Protein AF-A0A7K8TFA1-F1 (afdb_monomer_lite)

Structure (mmCIF, N/CA/C/O backbone):
data_AF-A0A7K8TFA1-F1
#
_entry.id   AF-A0A7K8TFA1-F1
#
loop_
_atom_site.group_PDB
_atom_site.id
_atom_site.type_symbol
_atom_site.label_atom_id
_atom_site.label_alt_id
_atom_site.label_comp_id
_atom_site.label_asym_id
_atom_site.label_entity_id
_atom_site.label_seq_id
_atom_site.pdbx_PDB_ins_code
_atom_site.Cartn_x
_atom_site.Cartn_y
_atom_site.Cartn_z
_atom_site.occupancy
_atom_site.B_iso_or_equiv
_atom_site.auth_seq_id
_atom_site.auth_comp_id
_atom_site.auth_asym_id
_atom_site.auth_atom_id
_atom_site.pdbx_PDB_model_num
ATOM 1 N N . GLN A 1 1 ? 31.031 -9.236 50.395 1.00 69.81 1 GLN A N 1
ATOM 2 C CA . GLN A 1 1 ? 31.658 -7.930 50.073 1.00 69.81 1 GLN A CA 1
ATOM 3 C C . GLN A 1 1 ? 32.669 -8.029 48.918 1.00 69.81 1 GLN A C 1
ATOM 5 O O . GLN A 1 1 ? 32.522 -7.286 47.957 1.00 69.81 1 GLN A O 1
ATOM 10 N N . TYR A 1 2 ? 33.606 -8.989 48.922 1.00 86.06 2 TYR A N 1
ATOM 11 C CA . TYR A 1 2 ? 34.606 -9.199 47.850 1.00 86.06 2 TYR A CA 1
ATOM 12 C C . TYR A 1 2 ? 34.039 -9.295 46.414 1.00 86.06 2 TYR A C 1
ATOM 14 O O . TYR A 1 2 ? 34.495 -8.585 45.521 1.00 86.06 2 TYR A O 1
ATOM 22 N N . LEU A 1 3 ? 32.995 -10.103 46.188 1.00 86.12 3 LEU A N 1
ATOM 23 C CA . LEU A 1 3 ? 32.369 -10.276 44.863 1.00 86.12 3 LEU A CA 1
ATOM 24 C C . LEU A 1 3 ? 31.782 -8.975 44.287 1.00 86.12 3 LEU A C 1
ATOM 26 O O . LEU A 1 3 ? 31.853 -8.743 43.082 1.00 86.12 3 LEU A O 1
ATOM 30 N N . VAL A 1 4 ? 31.235 -8.110 45.146 1.00 86.94 4 VAL A N 1
ATOM 31 C CA . VAL A 1 4 ? 30.688 -6.805 44.742 1.00 86.94 4 VAL A CA 1
ATOM 32 C C . VAL A 1 4 ? 31.819 -5.857 44.345 1.00 86.94 4 VAL A C 1
ATOM 34 O O . VAL A 1 4 ? 31.721 -5.194 43.316 1.00 86.94 4 VAL A O 1
ATOM 37 N N . CYS A 1 5 ? 32.919 -5.832 45.104 1.00 88.25 5 CYS A N 1
ATOM 38 C CA . CYS A 1 5 ? 34.106 -5.051 44.748 1.00 88.25 5 CYS A CA 1
ATOM 39 C C . CYS A 1 5 ? 34.755 -5.545 43.448 1.00 88.25 5 CYS A C 1
ATOM 41 O O . CYS A 1 5 ? 35.117 -4.721 42.614 1.00 88.25 5 CYS A O 1
ATOM 43 N N . LYS A 1 6 ? 34.831 -6.865 43.228 1.00 92.81 6 LYS A N 1
ATOM 44 C CA . LYS A 1 6 ? 35.345 -7.454 41.982 1.00 92.81 6 LYS A CA 1
ATOM 45 C C . LYS A 1 6 ? 34.509 -7.034 40.769 1.00 92.81 6 LYS A C 1
ATOM 47 O O . LYS A 1 6 ? 35.070 -6.555 39.794 1.00 92.81 6 LYS A O 1
ATOM 52 N N . ARG A 1 7 ? 33.175 -7.121 40.848 1.00 90.50 7 ARG A N 1
ATOM 53 C CA . ARG A 1 7 ? 32.280 -6.657 39.766 1.00 90.50 7 ARG A CA 1
ATOM 54 C C . ARG A 1 7 ? 32.397 -5.153 39.506 1.00 90.50 7 ARG A C 1
ATOM 56 O O . ARG A 1 7 ? 32.420 -4.742 38.355 1.00 90.50 7 ARG A O 1
ATOM 63 N N . LYS A 1 8 ? 32.512 -4.332 40.558 1.00 93.12 8 LYS A N 1
ATOM 64 C CA . LYS A 1 8 ? 32.735 -2.881 40.417 1.00 93.12 8 LYS A CA 1
ATOM 65 C C . LYS A 1 8 ? 34.080 -2.562 39.763 1.00 93.12 8 LYS A C 1
ATOM 67 O O . LYS A 1 8 ? 34.159 -1.615 38.991 1.00 93.12 8 LYS A O 1
ATOM 72 N N . LEU A 1 9 ? 35.127 -3.324 40.077 1.00 94.44 9 LEU A N 1
ATOM 73 C CA . LEU A 1 9 ? 36.439 -3.164 39.457 1.00 94.44 9 LEU A CA 1
ATOM 74 C C . LEU A 1 9 ? 36.398 -3.536 37.971 1.00 94.44 9 LEU A C 1
ATOM 76 O O . LEU A 1 9 ? 36.895 -2.764 37.160 1.00 94.44 9 LEU A O 1
ATOM 80 N N . GLU A 1 10 ? 35.777 -4.662 37.616 1.00 93.38 10 GLU A N 1
ATOM 81 C CA . GLU A 1 10 ? 35.622 -5.067 36.211 1.00 93.38 10 GLU A CA 1
ATOM 82 C C . GLU A 1 10 ? 34.780 -4.060 35.416 1.00 93.38 10 GLU A C 1
ATOM 84 O O . GLU A 1 10 ? 35.225 -3.590 34.378 1.00 93.38 10 GLU A O 1
ATOM 89 N N . SER A 1 11 ? 33.655 -3.587 35.962 1.00 93.94 11 SER A N 1
ATOM 90 C CA . SER A 1 11 ? 32.849 -2.535 35.321 1.00 93.94 11 SER A CA 1
ATOM 91 C C . SER A 1 11 ? 33.628 -1.225 35.118 1.00 93.94 11 SER A C 1
ATOM 93 O O . SER A 1 11 ? 33.471 -0.566 34.093 1.00 93.94 11 SER A O 1
ATOM 95 N N . LYS A 1 12 ? 34.514 -0.849 36.051 1.00 96.19 12 LYS A N 1
ATOM 96 C CA . LYS A 1 12 ? 35.397 0.318 35.881 1.00 96.19 12 LYS A CA 1
ATOM 97 C C . LYS A 1 12 ? 36.484 0.093 34.829 1.00 96.19 12 LYS A C 1
ATOM 99 O O . LYS A 1 12 ? 36.817 1.034 34.117 1.00 96.19 12 LYS A O 1
ATOM 104 N N . LYS A 1 13 ? 37.037 -1.120 34.724 1.00 96.00 13 LYS A N 1
ATOM 105 C CA . LYS A 1 13 ? 37.988 -1.476 33.659 1.00 96.00 13 LYS A CA 1
ATOM 106 C C . LYS A 1 13 ? 37.316 -1.430 32.289 1.00 96.00 13 LYS A C 1
ATOM 108 O O . LYS A 1 13 ? 37.886 -0.867 31.363 1.00 96.00 13 LYS A O 1
ATOM 113 N N . GLU A 1 14 ? 36.102 -1.963 32.177 1.00 95.06 14 GLU A N 1
ATOM 114 C CA . GLU A 1 14 ? 35.297 -1.895 30.953 1.00 95.06 14 GLU A CA 1
ATOM 115 C C . GLU A 1 14 ? 34.964 -0.446 30.585 1.00 95.06 14 GLU A C 1
ATOM 117 O O . GLU A 1 14 ? 35.169 -0.050 29.441 1.00 95.06 14 GLU A O 1
ATOM 122 N N . ALA A 1 15 ? 34.553 0.379 31.554 1.00 96.38 15 ALA A N 1
ATOM 123 C CA . ALA A 1 15 ? 34.304 1.803 31.330 1.00 96.38 15 ALA A CA 1
ATOM 124 C C . ALA A 1 15 ? 35.563 2.553 30.861 1.00 96.38 15 ALA A C 1
ATOM 126 O O . ALA A 1 15 ? 35.487 3.358 29.937 1.00 96.38 15 ALA A O 1
ATOM 127 N N . LEU A 1 16 ? 36.733 2.263 31.444 1.00 96.19 16 LEU A N 1
ATOM 128 C CA . LEU A 1 16 ? 38.009 2.825 30.985 1.00 96.19 16 LEU A CA 1
ATOM 129 C C . LEU A 1 16 ? 38.359 2.381 29.562 1.00 96.19 16 LEU A C 1
ATOM 131 O O . LEU A 1 16 ? 38.875 3.180 28.787 1.00 96.19 16 LEU A O 1
ATOM 135 N N . LEU A 1 17 ? 38.065 1.131 29.203 1.00 96.94 17 LEU A N 1
ATOM 136 C CA . LEU A 1 17 ? 38.306 0.618 27.857 1.00 96.94 17 LEU A CA 1
ATOM 137 C C . LEU A 1 17 ? 37.394 1.293 26.821 1.00 96.94 17 LEU A C 1
ATOM 139 O O . LEU A 1 17 ? 37.846 1.594 25.719 1.00 96.94 17 LEU A O 1
ATOM 143 N N . ILE A 1 18 ? 36.132 1.552 27.178 1.00 96.38 18 ILE A N 1
ATOM 144 C CA . ILE A 1 18 ? 35.187 2.303 26.340 1.00 96.38 18 ILE A CA 1
ATOM 145 C C . ILE A 1 18 ? 35.682 3.739 26.155 1.00 96.38 18 ILE A C 1
ATOM 147 O O . ILE A 1 18 ? 35.847 4.172 25.020 1.00 96.38 18 ILE A O 1
ATOM 151 N N . LEU A 1 19 ? 36.026 4.433 27.245 1.00 96.44 19 LEU A N 1
ATOM 152 C CA . LEU A 1 19 ? 36.543 5.805 27.187 1.00 96.44 19 LEU A CA 1
ATOM 153 C C . LEU A 1 19 ? 37.848 5.911 26.388 1.00 96.44 19 LEU A C 1
ATOM 155 O O . LEU A 1 19 ? 38.044 6.880 25.663 1.00 96.44 19 LEU A O 1
ATOM 159 N N . SER A 1 20 ? 38.735 4.916 26.485 1.00 96.69 20 SER A N 1
ATOM 160 C CA . SER A 1 20 ? 39.956 4.868 25.673 1.00 96.69 20 SER A CA 1
ATOM 161 C C . SER A 1 20 ? 39.632 4.759 24.185 1.00 96.69 20 SER A C 1
ATOM 163 O O . SER A 1 20 ? 40.211 5.486 23.386 1.00 96.69 20 SER A O 1
ATOM 165 N N . LYS A 1 21 ? 38.679 3.896 23.809 1.00 97.12 21 LYS A N 1
ATOM 166 C CA . LYS A 1 21 ? 38.241 3.760 22.412 1.00 97.12 21 LYS A CA 1
ATOM 167 C C . LYS A 1 21 ? 37.583 5.038 21.897 1.00 97.12 21 LYS A C 1
ATOM 169 O O . LYS A 1 21 ? 37.873 5.450 20.781 1.00 97.12 21 LYS A O 1
ATOM 174 N N . GLU A 1 22 ? 36.734 5.667 22.708 1.00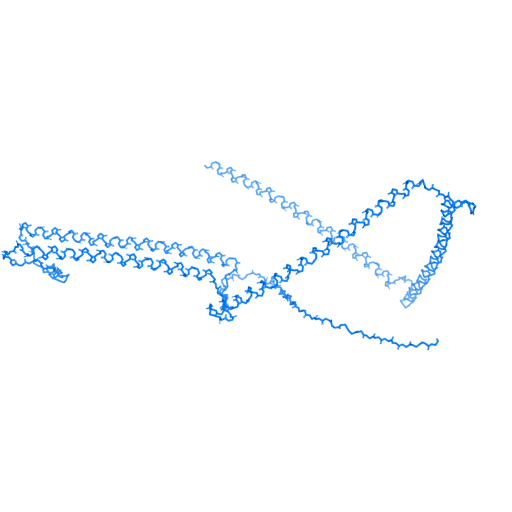 96.44 22 GLU A N 1
ATOM 175 C CA . GLU A 1 22 ? 36.079 6.935 22.366 1.00 96.44 22 GLU A CA 1
ATOM 176 C C . GLU A 1 22 ? 37.093 8.078 22.202 1.00 96.44 22 GLU A C 1
ATOM 178 O O . GLU A 1 22 ? 36.957 8.917 21.307 1.00 96.44 22 GLU A O 1
ATOM 183 N N . LEU A 1 23 ? 38.145 8.095 23.024 1.00 97.12 23 LEU A N 1
ATOM 184 C CA . LEU A 1 23 ? 39.241 9.051 22.902 1.00 97.12 23 LEU A CA 1
ATOM 185 C C . LEU A 1 23 ? 40.021 8.840 21.599 1.00 97.12 23 LEU A C 1
ATOM 187 O O . LEU A 1 23 ? 40.306 9.816 20.905 1.00 97.12 23 LEU A O 1
ATOM 191 N N . ASP A 1 24 ? 40.325 7.591 21.247 1.00 97.19 24 ASP A N 1
ATOM 192 C CA . ASP A 1 24 ? 41.017 7.258 20.000 1.00 97.19 24 ASP A CA 1
ATOM 193 C C . ASP A 1 24 ? 40.186 7.671 18.776 1.00 97.19 24 ASP A C 1
ATOM 195 O O . ASP A 1 24 ? 40.716 8.283 17.846 1.00 97.19 24 ASP A O 1
ATOM 199 N N . THR A 1 25 ? 38.870 7.427 18.786 1.00 96.31 25 THR A N 1
ATOM 200 C CA . THR A 1 25 ? 37.974 7.885 17.710 1.00 96.31 25 THR A CA 1
ATOM 201 C C . THR A 1 25 ? 37.926 9.408 17.619 1.00 96.31 25 THR A C 1
ATOM 203 O O . THR A 1 25 ? 38.076 9.955 16.528 1.00 96.31 25 THR A O 1
ATOM 206 N N . CYS A 1 26 ? 37.832 10.115 18.752 1.00 96.19 26 CYS A N 1
ATOM 207 C CA . CYS A 1 26 ? 37.867 11.581 18.768 1.00 96.19 26 CYS A CA 1
ATOM 208 C C . CYS A 1 26 ? 39.186 12.133 18.198 1.00 96.19 26 CYS A C 1
ATOM 210 O O . CYS A 1 26 ? 39.199 13.153 17.503 1.00 96.19 26 CYS A O 1
ATOM 212 N N . GLN A 1 27 ? 40.315 11.476 18.485 1.00 96.25 27 GLN A N 1
ATOM 213 C CA . GLN A 1 27 ? 41.617 11.870 17.942 1.00 96.25 27 GLN A CA 1
ATOM 214 C C . GLN A 1 27 ? 41.688 11.659 16.427 1.00 96.25 27 GLN A C 1
ATOM 216 O O . GLN A 1 27 ? 42.155 12.552 15.717 1.00 96.25 27 GLN A O 1
ATOM 221 N N . GLN A 1 28 ? 41.175 10.533 15.925 1.00 96.88 28 GLN A N 1
ATOM 222 C CA . GLN A 1 28 ? 41.110 10.257 14.488 1.00 96.88 28 GLN A CA 1
ATOM 223 C C . GLN A 1 28 ? 40.240 11.280 13.751 1.00 96.88 28 GLN A C 1
ATOM 225 O O . GLN A 1 28 ? 40.664 11.817 12.728 1.00 96.88 28 GLN A O 1
ATOM 230 N N . GLU A 1 29 ? 39.061 11.602 14.286 1.00 95.62 29 GLU A N 1
ATOM 231 C CA . GLU A 1 29 ? 38.175 12.619 13.710 1.00 95.62 29 GLU A CA 1
ATOM 232 C C . GLU A 1 29 ? 38.852 13.993 13.661 1.00 95.62 29 GLU A C 1
ATOM 234 O O . GLU A 1 29 ? 38.869 14.650 12.617 1.00 95.62 29 GLU A O 1
ATOM 239 N N . ARG A 1 30 ? 39.492 14.417 14.759 1.00 97.12 30 ARG A N 1
ATOM 240 C CA . ARG A 1 30 ? 40.260 15.671 14.807 1.00 97.12 30 ARG A CA 1
ATOM 241 C C . ARG A 1 30 ? 41.334 15.717 13.719 1.00 97.12 30 ARG A C 1
ATOM 243 O O . ARG A 1 30 ? 41.493 16.744 13.053 1.00 97.12 30 ARG A O 1
ATOM 250 N N . ASP A 1 31 ? 42.082 14.633 13.551 1.00 97.50 31 ASP A N 1
ATOM 251 C CA . ASP A 1 31 ? 43.182 14.576 12.590 1.00 9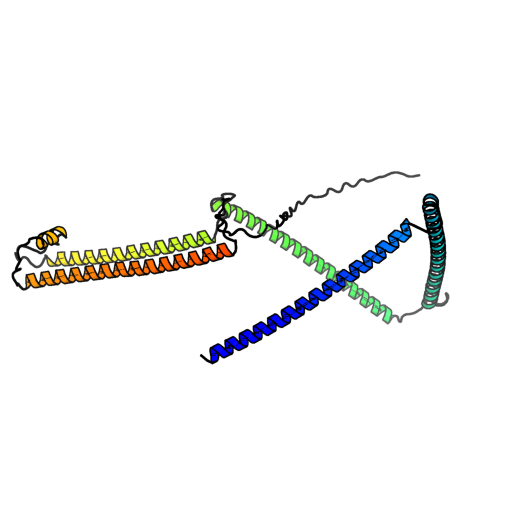7.50 31 ASP A CA 1
ATOM 252 C C . ASP A 1 31 ? 42.664 14.585 11.141 1.00 97.50 31 ASP A C 1
ATOM 254 O O . ASP A 1 31 ? 43.236 15.276 10.290 1.00 97.50 31 ASP A O 1
ATOM 258 N N . GLN A 1 32 ? 41.521 13.944 10.872 1.00 96.75 32 GLN A N 1
ATOM 259 C CA . GLN A 1 32 ? 40.824 14.042 9.585 1.00 96.75 32 GLN A CA 1
ATOM 260 C C . GLN A 1 32 ? 40.363 15.474 9.285 1.00 96.75 32 GLN A C 1
ATOM 262 O O . GLN A 1 32 ? 40.650 15.998 8.204 1.00 96.75 32 GLN A O 1
ATOM 267 N N . TYR A 1 33 ? 39.716 16.152 10.238 1.00 96.06 33 TYR A N 1
ATOM 268 C CA . TYR A 1 33 ? 39.282 17.539 10.042 1.00 96.06 33 TYR A CA 1
ATOM 269 C C . TYR A 1 33 ? 40.461 18.484 9.797 1.00 96.06 33 TYR A C 1
ATOM 271 O O . TYR A 1 33 ? 40.387 19.371 8.941 1.00 96.06 33 TYR A O 1
ATOM 279 N N . LYS A 1 34 ? 41.584 18.273 10.492 1.00 97.19 34 LYS A N 1
ATOM 280 C CA . LYS A 1 34 ? 42.815 19.044 10.281 1.00 97.19 34 LYS A CA 1
ATOM 281 C C . LYS A 1 34 ? 43.371 18.851 8.867 1.00 97.19 34 LYS A C 1
ATOM 283 O O . LYS A 1 34 ? 43.776 19.829 8.235 1.00 97.19 34 LYS A O 1
ATOM 288 N N . LEU A 1 35 ? 43.357 17.621 8.351 1.00 97.44 35 LEU A N 1
ATOM 289 C CA . LEU A 1 35 ? 43.782 17.326 6.982 1.00 97.44 35 LEU A CA 1
ATOM 290 C C . LEU A 1 35 ? 42.872 18.008 5.951 1.00 97.44 35 LEU A C 1
ATOM 292 O O . LEU A 1 35 ? 43.371 18.680 5.048 1.00 97.44 35 LEU A O 1
ATOM 296 N N . MET A 1 36 ? 41.550 17.897 6.110 1.00 95.94 36 MET A N 1
ATOM 297 C CA . MET A 1 36 ? 40.584 18.540 5.210 1.00 95.94 36 MET A CA 1
ATOM 298 C C . MET A 1 36 ? 40.738 20.066 5.197 1.00 95.94 36 MET A C 1
ATOM 300 O O . MET A 1 36 ? 40.720 20.681 4.130 1.00 95.94 36 MET A O 1
ATOM 304 N N . ALA A 1 37 ? 40.951 20.684 6.362 1.00 94.44 37 ALA A N 1
ATOM 305 C CA . ALA A 1 37 ? 41.186 22.122 6.467 1.00 94.44 37 ALA A CA 1
ATOM 306 C C . ALA A 1 37 ? 42.463 22.559 5.727 1.00 94.44 37 ALA A C 1
ATOM 308 O O . ALA A 1 37 ? 42.461 23.585 5.042 1.00 94.44 37 ALA A O 1
ATOM 309 N N . ASN A 1 38 ? 43.538 21.769 5.816 1.00 95.62 38 ASN A N 1
ATOM 310 C CA . ASN A 1 38 ? 44.779 22.035 5.088 1.00 95.62 38 ASN A CA 1
ATOM 311 C C . ASN A 1 38 ? 44.591 21.900 3.571 1.00 95.62 38 ASN A C 1
ATOM 313 O O . ASN A 1 38 ? 44.973 22.808 2.833 1.00 95.62 38 ASN A O 1
ATOM 317 N N . GLN A 1 39 ? 43.920 20.842 3.107 1.00 95.69 39 GLN A N 1
ATOM 318 C CA . GLN A 1 39 ? 43.608 20.660 1.683 1.00 95.69 39 GLN A CA 1
ATOM 319 C C . GLN A 1 39 ? 42.756 21.809 1.131 1.00 95.69 39 GLN A C 1
ATOM 321 O O . GLN A 1 39 ? 43.010 22.318 0.037 1.00 95.69 39 GLN A O 1
ATOM 326 N N . LEU A 1 40 ? 41.754 22.261 1.891 1.00 94.50 40 LEU A N 1
ATOM 327 C CA . LEU A 1 40 ? 40.927 23.401 1.501 1.00 94.50 40 LEU A CA 1
ATOM 328 C C . LEU A 1 40 ? 41.756 24.691 1.424 1.00 94.50 40 LEU A C 1
ATOM 330 O O . LEU A 1 40 ? 41.597 25.471 0.483 1.00 94.50 40 LEU A O 1
ATOM 334 N N . ARG A 1 41 ? 42.675 24.902 2.374 1.00 94.69 41 ARG A N 1
ATOM 335 C CA . ARG A 1 41 ? 43.579 26.060 2.387 1.00 94.69 41 ARG A CA 1
ATOM 336 C C . ARG A 1 41 ? 44.515 26.063 1.174 1.00 94.69 41 ARG A C 1
ATOM 338 O O . ARG A 1 41 ? 44.663 27.110 0.547 1.00 94.69 41 ARG A O 1
ATOM 345 N N . GLU A 1 42 ? 45.089 24.922 0.798 1.00 94.19 42 GLU A N 1
ATOM 346 C CA . GLU A 1 42 ? 45.939 24.790 -0.397 1.00 94.19 42 GLU A CA 1
ATOM 347 C C . GLU A 1 42 ? 45.161 25.030 -1.699 1.00 94.19 42 GLU A C 1
ATOM 349 O O . GLU A 1 42 ? 45.607 25.779 -2.576 1.00 94.19 42 GLU A O 1
ATOM 354 N N . ARG A 1 43 ? 43.951 24.466 -1.817 1.00 92.81 43 ARG A N 1
ATOM 355 C CA . ARG A 1 43 ? 43.056 24.735 -2.957 1.00 92.81 43 ARG A CA 1
ATOM 356 C C . ARG A 1 43 ? 42.711 26.216 -3.061 1.00 92.81 43 ARG A C 1
ATOM 358 O O . ARG A 1 43 ? 42.753 26.789 -4.145 1.00 92.81 43 ARG A O 1
ATOM 365 N N . HIS A 1 44 ? 42.425 26.861 -1.936 1.00 91.62 44 HIS A N 1
ATOM 366 C CA . HIS A 1 44 ? 42.131 28.286 -1.928 1.00 91.62 44 HIS A CA 1
ATOM 367 C C . HIS A 1 44 ? 43.354 29.129 -2.324 1.00 91.62 44 HIS A C 1
ATOM 369 O O . HIS A 1 44 ? 43.228 30.061 -3.115 1.00 91.62 44 HIS A O 1
ATOM 375 N N . GLN A 1 45 ? 44.551 28.794 -1.833 1.00 91.88 45 GLN A N 1
ATOM 376 C CA . GLN A 1 45 ? 45.785 29.501 -2.194 1.00 91.88 45 GLN A CA 1
ATOM 377 C C . GLN A 1 45 ? 46.142 29.344 -3.675 1.00 91.88 45 GLN A C 1
ATOM 379 O O . GLN A 1 45 ? 46.468 30.336 -4.327 1.00 91.88 45 GLN A O 1
ATOM 384 N N . SER A 1 46 ? 46.043 28.129 -4.218 1.00 89.00 46 SER A N 1
ATOM 385 C CA . SER A 1 46 ? 46.300 27.864 -5.639 1.00 89.00 46 SER A CA 1
ATOM 386 C C . SER A 1 46 ? 45.297 28.583 -6.541 1.00 89.00 46 SER A C 1
ATOM 388 O O . SER A 1 46 ? 45.697 29.216 -7.518 1.00 89.00 46 SER A O 1
ATOM 390 N N . LEU A 1 47 ? 44.013 28.588 -6.178 1.00 85.06 47 LEU A N 1
ATOM 391 C CA . LEU A 1 47 ? 42.991 29.335 -6.905 1.00 85.06 47 LEU A CA 1
ATOM 392 C C . LEU A 1 47 ? 43.248 30.848 -6.832 1.00 85.06 47 LEU A C 1
ATOM 394 O O . LEU A 1 47 ? 43.239 31.526 -7.855 1.00 85.06 47 LEU A O 1
ATOM 398 N N . LYS A 1 48 ? 43.583 31.376 -5.649 1.00 84.19 48 LYS A N 1
ATOM 399 C CA . LYS A 1 48 ? 43.955 32.788 -5.456 1.00 84.19 48 LYS A CA 1
ATOM 400 C C . LYS A 1 48 ? 45.212 33.182 -6.243 1.00 84.19 48 LYS A C 1
ATOM 402 O O . LYS A 1 48 ? 45.366 34.353 -6.587 1.00 84.19 48 LYS A O 1
ATOM 407 N N . LYS A 1 49 ? 46.129 32.243 -6.495 1.00 84.25 49 LYS A N 1
ATOM 408 C CA . LYS A 1 49 ? 47.303 32.460 -7.352 1.00 84.25 49 LYS A CA 1
ATOM 409 C C . LYS A 1 49 ? 46.892 32.547 -8.826 1.00 84.25 49 LYS A C 1
ATOM 411 O O . LYS A 1 49 ? 47.194 33.554 -9.453 1.00 84.25 49 LYS A O 1
ATOM 416 N N . LYS A 1 50 ? 46.092 31.592 -9.318 1.00 81.00 50 LYS A N 1
ATOM 417 C CA . LYS A 1 50 ? 45.543 31.609 -10.689 1.00 81.00 50 LYS A CA 1
ATOM 418 C C . LYS A 1 50 ? 44.735 32.874 -10.990 1.00 81.00 50 LYS A C 1
ATOM 420 O O . LYS A 1 50 ? 44.911 33.479 -12.038 1.00 81.00 50 LYS A O 1
ATOM 425 N N . TYR A 1 51 ? 43.879 33.309 -10.061 1.00 71.88 51 TYR A N 1
ATOM 426 C CA . TYR A 1 51 ? 43.115 34.550 -10.228 1.00 71.88 51 TYR A CA 1
ATOM 427 C C . TYR A 1 51 ? 44.009 35.792 -10.294 1.00 71.88 51 TYR A C 1
ATOM 429 O O . TYR A 1 51 ? 43.723 36.694 -11.072 1.00 71.88 51 TYR A O 1
ATOM 437 N N . ARG A 1 52 ? 45.100 35.842 -9.518 1.00 73.56 52 ARG A N 1
ATOM 438 C CA . ARG A 1 52 ? 46.074 36.940 -9.614 1.00 73.56 52 ARG A CA 1
ATOM 439 C C . ARG A 1 52 ? 46.797 36.946 -10.957 1.00 73.56 52 ARG A C 1
ATOM 441 O O . ARG A 1 52 ? 46.896 37.996 -11.568 1.00 73.56 52 ARG A O 1
ATOM 448 N N . GLU A 1 53 ? 47.219 35.785 -11.449 1.00 70.44 53 GLU A N 1
ATOM 449 C CA . GLU A 1 53 ? 47.863 35.659 -12.766 1.00 70.44 53 GLU A CA 1
ATOM 450 C C . GLU A 1 53 ? 46.930 36.108 -13.911 1.00 70.44 53 GLU A C 1
ATOM 452 O O . GLU A 1 53 ? 47.360 36.825 -14.811 1.00 70.44 53 GLU A O 1
ATOM 457 N N . LEU A 1 54 ? 45.636 35.771 -13.834 1.00 65.06 54 LEU A N 1
ATOM 458 C CA . LEU A 1 54 ? 44.607 36.203 -14.792 1.00 65.06 54 LEU A CA 1
ATOM 459 C C . LEU A 1 54 ? 44.321 37.714 -14.761 1.00 65.06 54 LEU A C 1
ATOM 461 O O . LEU A 1 54 ? 44.014 38.297 -15.801 1.00 65.06 54 LEU A O 1
ATOM 465 N N . ILE A 1 55 ? 44.377 38.339 -13.582 1.00 63.53 55 ILE A N 1
ATOM 466 C CA . ILE A 1 55 ? 44.056 39.763 -13.407 1.00 63.53 55 ILE A CA 1
ATOM 467 C C . ILE A 1 55 ? 45.264 40.650 -13.725 1.00 63.53 55 ILE A C 1
ATOM 469 O O . ILE A 1 55 ? 45.099 41.682 -14.377 1.00 63.53 55 ILE A O 1
ATOM 473 N N . ASP A 1 56 ? 46.463 40.255 -13.293 1.00 61.31 56 ASP A N 1
ATOM 474 C CA . ASP A 1 56 ? 47.634 41.131 -13.336 1.00 61.31 56 ASP A CA 1
ATOM 475 C C . ASP A 1 56 ? 48.456 40.992 -14.628 1.00 61.31 56 ASP A C 1
ATOM 477 O O . ASP A 1 56 ? 49.066 41.982 -15.031 1.00 61.31 56 ASP A O 1
ATOM 481 N N . GLY A 1 57 ? 48.423 39.854 -15.337 1.00 63.00 57 GLY A N 1
ATOM 482 C CA . GLY A 1 57 ? 49.183 39.655 -16.585 1.00 63.00 57 GLY A CA 1
ATOM 483 C C . GLY A 1 57 ? 50.698 39.914 -16.453 1.00 63.00 57 GLY A C 1
ATOM 484 O O . GLY A 1 57 ? 51.225 40.035 -15.348 1.00 63.00 57 GLY A O 1
ATOM 485 N N . ASP A 1 58 ? 51.418 39.995 -17.580 1.00 57.91 58 ASP A N 1
ATOM 486 C CA . ASP A 1 58 ? 52.867 40.267 -17.596 1.00 57.91 58 ASP A CA 1
ATOM 487 C C . ASP A 1 58 ? 53.186 41.660 -16.989 1.00 57.91 58 ASP A C 1
ATOM 489 O O . ASP A 1 58 ? 52.691 42.677 -17.500 1.00 57.91 58 ASP A O 1
ATOM 493 N N . PRO A 1 59 ? 53.998 41.755 -15.912 1.00 58.88 59 PRO A N 1
ATOM 494 C CA . PRO A 1 59 ? 54.279 43.014 -15.215 1.00 58.88 59 PRO A CA 1
ATOM 495 C C . PRO A 1 59 ? 54.946 44.101 -16.073 1.00 58.88 59 PRO A C 1
ATOM 497 O O . PRO A 1 59 ? 54.958 45.262 -15.664 1.00 58.88 59 PRO A O 1
ATOM 500 N N . SER A 1 60 ? 55.486 43.749 -17.244 1.00 61.12 60 SER A N 1
ATOM 501 C CA . SER A 1 60 ? 56.237 44.646 -18.133 1.00 61.12 60 SER A CA 1
ATOM 502 C C . SER A 1 60 ? 55.378 45.667 -18.906 1.00 61.12 60 SER A C 1
ATOM 504 O O . SER A 1 60 ? 55.903 46.664 -19.401 1.00 61.12 60 SER A O 1
ATOM 506 N N . LEU A 1 61 ? 54.057 45.458 -19.002 1.00 56.72 61 LEU A N 1
ATOM 507 C CA . LEU A 1 61 ? 53.160 46.251 -19.860 1.00 56.72 61 LEU A CA 1
ATOM 508 C C . LEU A 1 61 ? 52.183 47.140 -19.063 1.00 56.72 61 LEU A C 1
ATOM 510 O O . LEU A 1 61 ? 51.819 46.782 -17.949 1.00 56.72 61 LEU A O 1
ATOM 514 N N . PRO A 1 62 ? 51.691 48.277 -19.591 1.00 63.94 62 PRO A N 1
ATOM 515 C CA . PRO A 1 62 ? 50.671 49.104 -18.929 1.00 63.94 62 PRO A CA 1
ATOM 516 C C . PRO A 1 62 ? 49.301 48.399 -18.789 1.00 63.94 62 PRO A C 1
ATOM 518 O O . PRO A 1 62 ? 48.917 47.642 -19.686 1.00 63.94 62 PRO A O 1
ATOM 521 N N . PRO A 1 63 ? 48.514 48.672 -17.727 1.00 61.66 63 PRO A N 1
ATOM 522 C CA . PRO A 1 63 ? 47.282 47.936 -17.395 1.00 61.66 63 PRO A CA 1
ATOM 523 C C . PRO A 1 63 ? 46.190 47.980 -18.480 1.00 61.66 63 PRO A C 1
ATOM 525 O O . PRO A 1 63 ? 45.454 47.008 -18.646 1.00 61.66 63 PRO A O 1
ATOM 528 N N . GLU A 1 64 ? 46.105 49.060 -19.262 1.00 62.59 64 GLU A N 1
ATOM 529 C CA . GLU A 1 64 ? 45.172 49.160 -20.397 1.00 62.59 64 GLU A CA 1
ATOM 530 C C . GLU A 1 64 ? 45.557 48.227 -21.556 1.00 62.59 64 GLU A C 1
ATOM 532 O O . GLU A 1 64 ? 44.690 47.588 -22.152 1.00 62.59 64 GLU A O 1
ATOM 537 N N . LYS A 1 65 ? 46.859 48.062 -21.825 1.00 61.97 65 LYS A N 1
ATOM 538 C CA . LYS A 1 65 ? 47.361 47.195 -22.903 1.00 61.97 65 LYS A CA 1
ATOM 539 C C . LYS A 1 65 ? 47.334 45.708 -22.532 1.00 61.97 65 LYS A C 1
ATOM 541 O O . LYS A 1 65 ? 47.193 44.874 -23.421 1.00 61.97 65 LYS A O 1
ATOM 546 N N . ARG A 1 66 ? 47.391 45.363 -21.237 1.00 62.88 66 ARG A N 1
ATOM 547 C CA . ARG A 1 66 ? 47.290 43.967 -20.756 1.00 62.88 66 ARG A CA 1
ATOM 548 C C . ARG A 1 66 ? 45.918 43.350 -21.016 1.00 62.88 66 ARG A C 1
ATOM 550 O O . ARG A 1 66 ? 45.832 42.238 -21.522 1.00 62.88 66 ARG A O 1
ATOM 557 N N . LYS A 1 67 ? 44.837 44.081 -20.720 1.00 64.69 67 LYS A N 1
ATOM 558 C CA . LYS A 1 67 ? 43.465 43.595 -20.963 1.00 64.69 67 LYS A CA 1
ATOM 559 C C . LYS A 1 67 ? 43.204 43.369 -22.451 1.00 64.69 67 LYS A C 1
ATOM 561 O O . LYS A 1 67 ? 42.565 42.388 -22.818 1.00 64.69 67 LYS A O 1
ATOM 566 N N . GLN A 1 68 ? 43.736 44.251 -23.296 1.00 71.19 68 GLN A N 1
ATOM 567 C CA . GLN A 1 68 ? 43.596 44.151 -24.745 1.00 71.19 68 GLN A CA 1
ATOM 568 C C . GLN A 1 68 ? 44.412 42.985 -25.326 1.00 71.19 68 GLN A C 1
ATOM 570 O O . GLN A 1 68 ? 43.894 42.255 -26.167 1.00 71.19 68 GLN A O 1
ATOM 575 N N . ALA A 1 69 ? 45.634 42.751 -24.832 1.00 69.44 69 ALA A N 1
ATOM 576 C CA . ALA A 1 69 ? 46.453 41.599 -25.216 1.00 69.44 69 ALA A CA 1
ATOM 577 C C . ALA A 1 69 ? 45.827 40.261 -24.779 1.00 69.44 69 ALA A C 1
ATOM 579 O O . ALA A 1 69 ? 45.721 39.348 -25.594 1.00 69.44 69 ALA A O 1
ATOM 580 N N . ASN A 1 70 ? 45.324 40.167 -23.543 1.00 75.69 70 ASN A N 1
ATOM 581 C CA . ASN A 1 70 ? 44.656 38.959 -23.044 1.00 75.69 70 ASN A CA 1
ATOM 582 C C . ASN A 1 70 ? 43.363 38.653 -23.813 1.00 75.69 70 ASN A C 1
ATOM 584 O O . ASN A 1 70 ? 43.087 37.495 -24.120 1.00 75.69 70 ASN A O 1
ATOM 588 N N . LEU A 1 71 ? 42.572 39.678 -24.153 1.00 79.25 71 LEU A N 1
ATOM 589 C CA . LEU A 1 71 ? 41.369 39.499 -24.965 1.00 79.25 71 LEU A CA 1
ATOM 590 C C . LEU A 1 71 ? 41.716 39.050 -26.390 1.00 79.25 71 LEU A C 1
ATOM 592 O O . LEU A 1 71 ? 41.079 38.137 -26.907 1.00 79.25 71 LEU A O 1
ATOM 596 N N . ALA A 1 72 ? 42.733 39.652 -27.011 1.00 82.69 72 ALA A N 1
ATOM 597 C CA . ALA A 1 72 ? 43.193 39.258 -28.340 1.00 82.69 72 ALA A CA 1
ATOM 598 C C . ALA A 1 72 ? 43.714 37.812 -28.358 1.00 82.69 72 ALA A C 1
ATOM 600 O O . ALA A 1 72 ? 43.372 37.051 -29.260 1.00 82.69 72 ALA A O 1
ATOM 601 N N . GLN A 1 73 ? 44.470 37.410 -27.333 1.00 84.25 73 GLN A N 1
ATOM 602 C CA . GLN A 1 73 ? 44.936 36.035 -27.180 1.00 84.25 73 GLN A CA 1
ATOM 603 C C . GLN A 1 73 ? 43.764 35.063 -26.995 1.00 84.25 73 GLN A C 1
ATOM 605 O O . GLN A 1 73 ? 43.696 34.058 -27.696 1.00 84.25 73 GLN A O 1
ATOM 610 N N . LEU A 1 74 ? 42.797 35.380 -26.127 1.00 84.38 74 LEU A N 1
ATOM 611 C CA . LEU A 1 74 ? 41.626 34.529 -25.905 1.00 84.38 74 LEU A CA 1
ATOM 612 C C . LEU A 1 74 ? 40.771 34.379 -27.172 1.00 84.38 74 LEU A C 1
ATOM 614 O O . LEU A 1 74 ? 40.267 33.291 -27.448 1.00 84.38 74 LEU A O 1
ATOM 618 N N . LEU A 1 75 ? 40.624 35.453 -27.953 1.00 87.25 75 LEU A N 1
ATOM 619 C CA . LEU A 1 75 ? 39.933 35.422 -29.241 1.00 87.25 75 LEU A CA 1
ATOM 620 C C . LEU A 1 75 ? 40.695 34.588 -30.275 1.00 87.25 75 LEU A C 1
ATOM 622 O O . LEU A 1 75 ? 40.061 33.798 -30.970 1.00 87.25 75 LEU A O 1
ATOM 626 N N . SER A 1 76 ? 42.026 34.703 -30.346 1.00 88.69 76 SER A N 1
ATOM 627 C CA . SER A 1 76 ? 42.854 33.868 -31.228 1.00 88.69 76 SER A CA 1
ATOM 628 C C . SER A 1 76 ? 42.743 32.393 -30.851 1.00 88.69 76 SER A C 1
ATOM 630 O O . SER A 1 76 ? 42.455 31.558 -31.701 1.00 88.69 76 SER A O 1
ATOM 632 N N . GLU A 1 77 ? 42.865 32.066 -29.564 1.00 90.81 77 GLU A N 1
ATOM 633 C CA . GLU A 1 77 ? 42.715 30.695 -29.077 1.00 90.81 77 GLU A CA 1
ATOM 634 C C . GLU A 1 77 ? 41.307 30.145 -29.337 1.00 90.81 77 GLU A C 1
ATOM 636 O O . GLU A 1 77 ? 41.146 28.976 -29.680 1.00 90.81 77 GLU A O 1
ATOM 641 N N . ALA A 1 78 ? 40.266 30.968 -29.183 1.00 88.19 78 ALA A N 1
ATOM 642 C CA . ALA A 1 78 ? 38.900 30.572 -29.510 1.00 88.19 78 ALA A CA 1
ATOM 643 C C . ALA A 1 78 ? 38.722 30.334 -31.017 1.00 88.19 78 ALA A C 1
ATOM 645 O O . ALA A 1 78 ? 38.066 29.366 -31.400 1.00 88.19 78 ALA A O 1
ATOM 646 N N . GLN A 1 79 ? 39.319 31.175 -31.866 1.00 93.75 79 GLN A N 1
ATOM 647 C CA . GLN A 1 79 ? 39.309 31.005 -33.320 1.00 93.75 79 GLN A CA 1
ATOM 648 C C . GLN A 1 79 ? 40.055 29.740 -33.750 1.00 93.75 79 GLN A C 1
ATOM 650 O O . GLN A 1 79 ? 39.540 28.995 -34.580 1.00 93.75 79 GLN A O 1
ATOM 655 N N . ASP A 1 80 ? 41.218 29.456 -33.167 1.00 93.31 80 ASP A N 1
ATOM 656 C CA . ASP A 1 80 ? 42.012 28.272 -33.502 1.00 93.31 80 ASP A CA 1
ATOM 657 C C . ASP A 1 80 ? 41.348 26.981 -33.010 1.00 93.31 80 ASP A C 1
ATOM 659 O O . ASP A 1 80 ? 41.277 26.009 -33.761 1.00 93.31 80 ASP A O 1
ATOM 663 N N . ARG A 1 81 ? 40.734 26.987 -31.816 1.00 94.12 81 ARG A N 1
ATOM 664 C CA . ARG A 1 81 ? 39.876 25.874 -31.363 1.00 94.12 81 ARG A CA 1
ATOM 665 C C . ARG A 1 81 ? 38.712 25.637 -32.323 1.00 94.12 81 ARG A C 1
ATOM 667 O O . ARG A 1 81 ? 38.406 24.492 -32.629 1.00 94.12 81 ARG A O 1
ATOM 674 N N . ASN A 1 82 ? 38.076 26.700 -32.818 1.00 93.25 82 ASN A N 1
ATOM 675 C CA . ASN A 1 82 ? 36.977 26.575 -33.779 1.00 93.25 82 ASN A CA 1
ATOM 676 C C . ASN A 1 82 ? 37.442 25.999 -35.124 1.00 93.25 82 ASN A C 1
ATOM 678 O O . ASN A 1 82 ? 36.746 25.173 -35.709 1.00 93.25 82 ASN A O 1
ATOM 682 N N . LYS A 1 83 ? 38.625 26.402 -35.609 1.00 96.44 83 LYS A N 1
ATOM 683 C CA . LYS A 1 83 ? 39.225 25.818 -36.818 1.00 96.44 83 LYS A CA 1
ATOM 684 C C . LYS A 1 83 ? 39.495 24.329 -36.636 1.00 96.44 83 LYS A C 1
ATOM 686 O O . LYS A 1 83 ? 39.107 23.558 -37.507 1.00 96.44 83 LYS A O 1
ATOM 691 N N . HIS A 1 84 ? 40.082 23.944 -35.504 1.00 95.19 84 HIS A N 1
ATOM 692 C CA . HIS A 1 84 ? 40.404 22.550 -35.210 1.00 95.19 84 HIS A CA 1
ATOM 693 C C . HIS A 1 84 ? 39.144 21.685 -35.088 1.00 95.19 84 HIS A C 1
ATOM 695 O O . HIS A 1 84 ? 39.036 20.657 -35.741 1.00 95.19 84 HIS A O 1
ATOM 701 N N . LEU A 1 85 ? 38.116 22.166 -34.381 1.00 94.94 85 LEU A N 1
ATOM 702 C CA . LEU A 1 85 ? 36.810 21.497 -34.348 1.00 94.94 85 LEU A CA 1
ATOM 703 C C . LEU A 1 85 ? 36.182 21.385 -35.747 1.00 94.94 85 LEU A C 1
ATOM 705 O O . LEU A 1 85 ? 35.540 20.388 -36.066 1.00 94.94 85 LEU A O 1
ATOM 709 N N . GLY A 1 86 ? 36.370 22.393 -36.601 1.00 96.25 86 GLY A N 1
ATOM 710 C CA . GLY A 1 86 ? 35.945 22.338 -37.997 1.00 96.25 86 GLY A CA 1
ATOM 711 C C . GLY A 1 86 ? 36.701 21.290 -38.822 1.00 96.25 86 GLY A C 1
ATOM 712 O O . GLY A 1 86 ? 36.114 20.697 -39.724 1.00 96.25 86 GLY A O 1
ATOM 713 N N . GLU A 1 87 ? 37.982 21.057 -38.533 1.00 96.81 87 GLU A N 1
ATOM 714 C CA . GLU A 1 87 ? 38.779 19.972 -39.120 1.00 96.81 87 GLU A CA 1
ATOM 715 C C . GLU A 1 87 ? 38.288 18.604 -38.635 1.00 96.81 87 GLU A C 1
ATOM 717 O O . GLU A 1 87 ? 37.992 17.754 -39.474 1.00 96.81 87 GLU A O 1
ATOM 722 N N . ASP A 1 88 ? 38.074 18.437 -37.329 1.00 96.62 88 ASP A N 1
ATOM 723 C CA . ASP A 1 88 ? 37.560 17.199 -36.731 1.00 96.62 88 ASP A CA 1
ATOM 724 C C . ASP A 1 88 ? 36.184 16.822 -37.290 1.00 96.62 88 ASP A C 1
ATOM 726 O O . ASP A 1 88 ? 35.928 15.664 -37.616 1.00 96.62 88 ASP A O 1
ATOM 730 N N . ILE A 1 89 ? 35.284 17.799 -37.454 1.00 96.81 89 ILE A N 1
ATOM 731 C CA . ILE A 1 89 ? 33.967 17.564 -38.061 1.00 96.81 89 ILE A CA 1
ATOM 732 C C . ILE A 1 89 ? 34.119 17.060 -39.499 1.00 96.81 89 ILE A C 1
ATOM 734 O O . ILE A 1 89 ? 33.420 16.122 -39.885 1.00 96.81 89 ILE A O 1
ATOM 738 N N . ARG A 1 90 ? 35.028 17.647 -40.289 1.00 97.56 90 ARG A N 1
ATOM 739 C CA . ARG A 1 90 ? 35.285 17.196 -41.667 1.00 97.56 90 ARG A CA 1
ATOM 740 C C . ARG A 1 90 ? 35.864 15.782 -41.693 1.00 97.56 90 ARG A C 1
ATOM 742 O O . ARG A 1 90 ? 35.405 14.967 -42.490 1.00 97.56 90 ARG A O 1
ATOM 749 N N . GLU A 1 91 ? 36.813 15.472 -40.812 1.00 97.44 91 GLU A N 1
ATOM 750 C CA . GLU A 1 91 ? 37.395 14.129 -40.707 1.00 97.44 91 GLU A CA 1
ATOM 751 C C . GLU A 1 91 ? 36.342 13.093 -40.288 1.00 97.44 91 GLU A C 1
ATOM 753 O 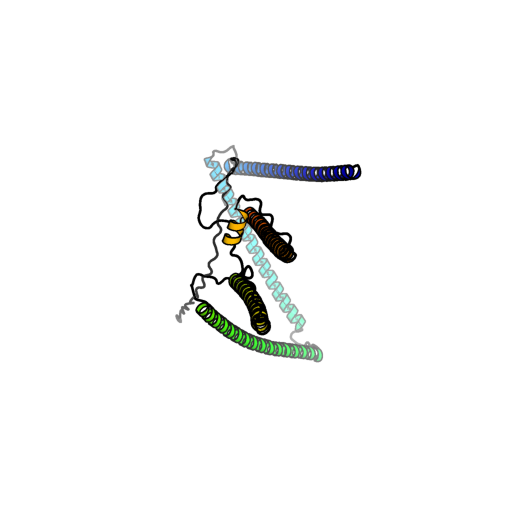O . GLU A 1 91 ? 36.231 12.028 -40.896 1.00 97.44 91 GLU A O 1
ATOM 758 N N . LEU A 1 92 ? 35.510 13.408 -39.292 1.00 96.88 92 LEU A N 1
ATOM 759 C CA . LEU A 1 92 ? 34.425 12.531 -38.851 1.00 96.88 92 LEU A CA 1
ATOM 760 C C . LEU A 1 92 ? 33.388 12.304 -39.953 1.00 96.88 92 LEU A C 1
ATOM 762 O O . LEU A 1 92 ? 32.920 11.179 -40.125 1.00 96.88 92 LEU A O 1
ATOM 766 N N . GLN A 1 93 ? 33.044 13.339 -40.722 1.00 97.06 93 GLN A N 1
ATOM 767 C CA . GLN A 1 93 ? 32.154 13.210 -41.878 1.00 97.06 93 GLN A CA 1
ATOM 768 C C . GLN A 1 93 ? 32.757 12.310 -42.963 1.00 97.06 93 GLN A C 1
ATOM 770 O O . GLN A 1 93 ? 32.044 11.472 -43.517 1.00 97.06 93 GLN A O 1
ATOM 775 N N . GLN A 1 94 ? 34.060 12.432 -43.230 1.00 97.38 94 GLN A N 1
ATOM 776 C CA . GLN A 1 94 ? 34.760 11.554 -44.165 1.00 97.38 94 GLN A CA 1
ATOM 777 C C . GLN A 1 94 ? 34.747 10.097 -43.679 1.00 97.38 94 GLN A C 1
ATOM 779 O O . GLN A 1 94 ? 34.305 9.216 -44.418 1.00 97.38 94 GLN A O 1
ATOM 784 N N . ARG A 1 95 ? 35.137 9.842 -42.422 1.00 96.81 95 ARG A N 1
ATOM 785 C CA . ARG A 1 95 ? 35.127 8.495 -41.822 1.00 96.81 95 ARG A CA 1
ATOM 786 C C . ARG A 1 95 ? 33.731 7.877 -41.812 1.00 96.81 95 ARG A C 1
ATOM 788 O O . ARG A 1 95 ? 33.580 6.680 -42.039 1.00 96.81 95 ARG A O 1
ATOM 795 N N . LEU A 1 96 ? 32.696 8.682 -41.565 1.00 97.06 96 LEU A N 1
ATOM 796 C CA . LEU A 1 96 ? 31.311 8.227 -41.648 1.00 97.06 96 LEU A CA 1
ATOM 797 C C . LEU A 1 96 ? 30.965 7.771 -43.071 1.00 97.06 96 LEU A C 1
ATOM 799 O O . LEU A 1 96 ? 30.358 6.714 -43.232 1.00 97.06 96 LEU A O 1
ATOM 803 N N . GLY A 1 97 ? 31.370 8.536 -44.088 1.00 96.62 97 GLY A N 1
ATOM 804 C CA . GLY A 1 97 ? 31.189 8.172 -45.494 1.00 96.62 97 GLY A CA 1
ATOM 805 C C . GLY A 1 97 ? 31.914 6.878 -45.871 1.00 96.62 97 GLY A C 1
ATOM 806 O O . GLY A 1 97 ? 31.318 6.012 -46.512 1.00 96.62 97 GLY A O 1
ATOM 807 N N . GLU A 1 98 ? 33.159 6.708 -45.419 1.00 97.00 98 GLU A N 1
ATOM 808 C CA . GLU A 1 98 ? 33.954 5.486 -45.618 1.00 97.00 98 GLU A CA 1
ATOM 809 C C . GLU A 1 98 ? 33.263 4.267 -44.990 1.00 97.00 98 GLU A C 1
ATOM 811 O O . GLU A 1 98 ? 32.967 3.298 -45.688 1.00 97.00 98 GLU A O 1
ATOM 816 N N . VAL A 1 99 ? 32.878 4.348 -43.711 1.00 96.62 99 VAL A N 1
ATOM 817 C CA . VAL A 1 99 ? 32.198 3.250 -43.001 1.00 96.62 99 VAL A CA 1
ATOM 818 C C . VAL A 1 99 ? 30.827 2.937 -43.604 1.00 96.62 99 VAL A C 1
ATOM 820 O O . VAL A 1 99 ? 30.426 1.774 -43.662 1.00 96.62 99 VAL A O 1
ATOM 823 N N . GLN A 1 100 ? 30.079 3.939 -44.072 1.00 95.75 100 GLN A N 1
ATOM 824 C CA . GLN A 1 100 ? 28.821 3.714 -44.793 1.00 95.75 100 GLN A CA 1
ATOM 825 C C . GLN A 1 100 ? 29.055 3.002 -46.134 1.00 95.75 100 GLN A C 1
ATOM 827 O O . GLN A 1 100 ? 28.291 2.096 -46.486 1.00 95.75 100 GLN A O 1
ATOM 832 N N . GLY A 1 101 ? 30.116 3.372 -46.858 1.00 96.12 101 GLY A N 1
ATOM 833 C CA . GLY A 1 101 ? 30.570 2.693 -48.071 1.00 96.12 101 GLY A CA 1
ATOM 834 C C . GLY A 1 101 ? 30.943 1.234 -47.808 1.00 96.12 101 GLY A C 1
ATOM 835 O O . GLY A 1 101 ? 30.419 0.337 -48.474 1.00 96.12 101 GLY A O 1
ATOM 836 N N . ASP A 1 102 ? 31.743 0.985 -46.773 1.00 96.00 102 ASP A N 1
ATOM 837 C CA . ASP A 1 102 ? 32.119 -0.357 -46.329 1.00 96.00 102 ASP A CA 1
ATOM 838 C C . ASP A 1 102 ? 30.899 -1.168 -45.900 1.00 96.00 102 ASP A C 1
ATOM 840 O O . ASP A 1 102 ? 30.764 -2.331 -46.268 1.00 96.00 102 ASP A O 1
ATOM 844 N N . ASN A 1 103 ? 29.952 -0.567 -45.174 1.00 94.25 103 ASN A N 1
ATOM 845 C CA . ASN A 1 103 ? 28.726 -1.247 -44.768 1.00 94.25 103 ASN A CA 1
ATOM 846 C C . ASN A 1 103 ? 27.873 -1.636 -45.981 1.00 94.25 103 ASN A C 1
ATOM 848 O O . ASN A 1 103 ? 27.317 -2.735 -46.014 1.00 94.25 103 ASN A O 1
ATOM 852 N N . LYS A 1 104 ? 27.793 -0.773 -47.000 1.00 94.88 104 LYS A N 1
ATOM 853 C CA . LYS A 1 104 ? 27.120 -1.085 -48.266 1.00 94.88 104 LYS A CA 1
ATOM 854 C C . LYS A 1 104 ? 27.822 -2.230 -48.994 1.00 94.88 104 LYS A C 1
ATOM 856 O O . LYS A 1 104 ? 27.145 -3.151 -49.452 1.00 94.88 104 LYS A O 1
ATOM 861 N N . LEU A 1 105 ? 29.155 -2.208 -49.054 1.00 93.25 105 LEU A N 1
ATOM 862 C CA . LEU A 1 105 ? 29.946 -3.280 -49.650 1.00 93.25 105 LEU A CA 1
ATOM 863 C C . LEU A 1 105 ? 29.760 -4.592 -48.882 1.00 93.25 105 LEU A C 1
ATOM 865 O O . LEU A 1 105 ? 29.486 -5.610 -49.498 1.00 93.25 105 LEU A O 1
ATOM 869 N N . LEU A 1 106 ? 29.820 -4.578 -47.549 1.00 92.00 106 LEU A N 1
ATOM 870 C CA . LEU A 1 106 ? 29.584 -5.743 -46.697 1.00 92.00 106 LEU A CA 1
ATOM 871 C C . LEU A 1 106 ? 28.170 -6.285 -46.868 1.00 92.00 106 LEU A C 1
ATOM 873 O O . LEU A 1 106 ? 28.008 -7.490 -47.002 1.00 92.00 106 LEU A O 1
ATOM 877 N N . ARG A 1 107 ? 27.143 -5.430 -46.923 1.00 87.44 107 ARG A N 1
ATOM 878 C CA . ARG A 1 107 ? 25.769 -5.862 -47.222 1.00 87.44 107 ARG A CA 1
ATOM 879 C C . ARG A 1 107 ? 25.674 -6.503 -48.598 1.00 87.44 107 ARG A C 1
ATOM 881 O O . ARG A 1 107 ? 25.027 -7.536 -48.718 1.00 87.44 107 ARG A O 1
ATOM 888 N N . MET A 1 108 ? 26.331 -5.936 -49.609 1.00 83.75 108 MET A N 1
ATOM 889 C CA . MET A 1 108 ? 26.384 -6.506 -50.956 1.00 83.75 108 MET A CA 1
ATOM 890 C C . MET A 1 108 ? 27.153 -7.832 -50.978 1.00 83.75 108 MET A C 1
ATOM 892 O O . MET A 1 108 ? 26.689 -8.784 -51.589 1.00 83.75 108 MET A O 1
ATOM 896 N N . THR A 1 109 ? 28.283 -7.935 -50.283 1.00 82.88 109 THR A N 1
ATOM 897 C CA . THR A 1 109 ? 29.083 -9.159 -50.167 1.00 82.88 109 THR A CA 1
ATOM 898 C C . THR A 1 109 ? 28.328 -10.228 -49.398 1.00 82.88 109 THR A C 1
ATOM 900 O O . THR A 1 109 ? 28.305 -11.362 -49.842 1.00 82.88 109 THR A O 1
ATOM 903 N N . ILE A 1 110 ? 27.650 -9.883 -48.303 1.00 79.19 110 ILE A N 1
ATOM 904 C CA . ILE A 1 110 ? 26.763 -10.786 -47.567 1.00 79.19 110 ILE A CA 1
ATOM 905 C C . ILE A 1 110 ? 25.591 -11.199 -48.457 1.00 79.19 110 ILE A C 1
ATOM 907 O O . ILE A 1 110 ? 25.237 -12.367 -48.457 1.00 79.19 110 ILE A O 1
ATOM 911 N N . ALA A 1 111 ? 25.004 -10.288 -49.236 1.00 74.81 111 ALA A N 1
ATOM 912 C CA . ALA A 1 111 ? 23.953 -10.624 -50.190 1.00 74.81 111 ALA A CA 1
ATOM 913 C C . ALA A 1 111 ? 24.470 -11.599 -51.257 1.00 74.81 111 ALA A C 1
ATOM 915 O O . ALA A 1 111 ? 23.888 -12.662 -51.401 1.00 74.81 111 ALA A O 1
ATOM 916 N N . LYS A 1 112 ? 25.613 -11.337 -51.901 1.00 70.19 112 LYS A N 1
ATOM 917 C CA . LYS A 1 112 ? 26.270 -12.253 -52.856 1.00 70.19 112 LYS A CA 1
ATOM 918 C C . LYS A 1 112 ? 26.665 -13.586 -52.214 1.00 70.19 112 LYS A C 1
ATOM 920 O O . LYS A 1 112 ? 26.424 -14.656 -52.759 1.00 70.19 112 LYS A O 1
ATOM 925 N N . GLN A 1 113 ? 27.199 -13.555 -50.998 1.00 66.44 113 GLN A N 1
ATOM 926 C CA . GLN A 1 113 ? 27.512 -14.740 -50.202 1.00 66.44 113 GLN A CA 1
ATOM 927 C C . GLN A 1 113 ? 26.274 -15.436 -49.643 1.00 66.44 113 GLN A C 1
ATOM 929 O O . GLN A 1 113 ? 26.438 -16.530 -49.124 1.00 66.44 113 GLN A O 1
ATOM 934 N N . ARG A 1 114 ? 25.072 -14.856 -49.702 1.00 58.59 114 ARG A N 1
ATOM 935 C CA . ARG A 1 114 ? 23.796 -15.495 -49.335 1.00 58.59 114 ARG A CA 1
ATOM 936 C C . ARG A 1 114 ? 23.010 -15.946 -50.564 1.00 58.59 114 ARG A C 1
ATOM 938 O O . ARG A 1 114 ? 22.266 -16.912 -50.460 1.00 58.59 114 ARG A O 1
ATOM 945 N N . LEU A 1 115 ? 23.188 -15.279 -51.700 1.00 52.97 115 LEU A N 1
ATOM 946 C CA . LEU A 1 115 ? 22.448 -15.498 -52.942 1.00 52.97 115 LEU A CA 1
ATOM 947 C C . LEU A 1 115 ? 23.234 -16.345 -53.953 1.00 52.97 115 LEU A C 1
ATOM 949 O O . LEU A 1 115 ? 22.612 -16.973 -54.795 1.00 52.97 115 LEU A O 1
ATOM 953 N N . GLY A 1 116 ? 24.561 -16.478 -53.808 1.00 51.09 116 GLY A N 1
ATOM 954 C CA . GLY A 1 116 ? 25.401 -17.023 -54.883 1.00 51.09 116 GLY A CA 1
ATOM 955 C C . GLY A 1 116 ? 25.532 -16.017 -56.031 1.00 51.09 116 GLY A C 1
ATOM 956 O O . GLY A 1 116 ? 24.878 -14.978 -56.005 1.00 51.09 116 GLY A O 1
ATOM 957 N N . ASP A 1 117 ? 26.408 -16.291 -57.001 1.00 51.06 117 ASP A N 1
ATOM 958 C CA . ASP A 1 117 ? 26.379 -15.579 -58.287 1.00 51.06 117 ASP A CA 1
ATOM 959 C C . ASP A 1 117 ? 24.953 -15.604 -58.854 1.00 51.06 117 ASP A C 1
ATOM 961 O O . ASP A 1 117 ? 24.240 -16.598 -58.684 1.00 51.06 117 ASP A O 1
ATOM 965 N N . ASP A 1 118 ? 24.565 -14.524 -59.535 1.00 52.22 118 ASP A N 1
ATOM 966 C CA . ASP A 1 118 ? 23.226 -14.239 -60.079 1.00 52.22 118 ASP A CA 1
ATOM 967 C C . ASP A 1 118 ? 22.680 -15.290 -61.087 1.00 52.22 118 ASP A C 1
ATOM 969 O O . ASP A 1 118 ? 21.663 -15.059 -61.736 1.00 52.22 118 ASP A O 1
ATOM 973 N N . GLU A 1 119 ? 23.288 -16.475 -61.196 1.00 50.03 119 GLU A N 1
ATOM 974 C CA . GLU A 1 119 ? 22.833 -17.591 -62.035 1.00 50.03 119 GLU A CA 1
ATOM 975 C C . GLU A 1 119 ? 22.278 -18.804 -61.263 1.00 50.03 119 GLU A C 1
ATOM 977 O O . GLU A 1 119 ? 21.680 -19.686 -61.877 1.00 50.03 119 GLU A O 1
ATOM 982 N N . VAL A 1 120 ? 22.377 -18.870 -59.927 1.00 48.00 120 VAL A N 1
ATOM 983 C CA . VAL A 1 120 ? 21.782 -19.980 -59.148 1.00 48.00 120 VAL A CA 1
ATOM 984 C C . VAL A 1 120 ? 21.083 -19.455 -57.894 1.00 48.00 120 VAL A C 1
ATOM 986 O O . VAL A 1 120 ? 21.541 -19.630 -56.766 1.00 48.00 120 VAL A O 1
ATOM 989 N N . GLY A 1 121 ? 19.915 -18.841 -58.093 1.00 47.44 121 GLY A N 1
ATOM 990 C CA . GLY A 1 121 ? 18.980 -18.406 -57.047 1.00 47.44 121 GLY A CA 1
ATOM 991 C C . GLY A 1 121 ? 18.317 -19.550 -56.262 1.00 47.44 121 GLY A C 1
ATOM 992 O O . GLY A 1 121 ? 17.110 -19.535 -56.036 1.00 47.44 121 GLY A O 1
ATOM 993 N N . ALA A 1 122 ? 19.083 -20.555 -55.841 1.00 52.03 122 ALA A N 1
ATOM 994 C CA . ALA A 1 122 ? 18.593 -21.715 -55.109 1.00 52.03 122 ALA A CA 1
ATOM 995 C C . ALA A 1 122 ? 19.588 -22.142 -54.021 1.00 52.03 122 ALA A C 1
ATOM 997 O O . ALA A 1 122 ? 20.163 -23.228 -54.050 1.00 52.03 122 ALA A O 1
ATOM 998 N N . ARG A 1 123 ? 19.775 -21.304 -52.996 1.00 52.72 123 ARG A N 1
ATOM 999 C CA . ARG A 1 123 ? 20.298 -21.808 -51.720 1.00 52.72 123 ARG A CA 1
ATOM 1000 C C . ARG A 1 123 ? 19.167 -22.490 -50.973 1.00 52.72 123 ARG A C 1
ATOM 1002 O O . ARG A 1 123 ? 18.328 -21.840 -50.350 1.00 52.72 123 ARG A O 1
ATOM 1009 N N . HIS A 1 124 ? 19.114 -23.807 -51.087 1.00 53.25 124 HIS A N 1
ATOM 1010 C CA . HIS A 1 124 ? 18.251 -24.662 -50.292 1.00 53.25 124 HIS A CA 1
ATOM 1011 C C . HIS A 1 124 ? 18.834 -24.755 -48.874 1.00 53.25 124 HIS A C 1
ATOM 1013 O O . HIS A 1 124 ? 19.805 -25.468 -48.654 1.00 53.25 124 HIS A O 1
ATOM 1019 N N . PHE A 1 125 ? 18.225 -24.075 -47.895 1.00 53.09 125 PHE A N 1
ATOM 1020 C CA . PHE A 1 125 ? 18.084 -24.766 -46.609 1.00 53.09 125 PHE A CA 1
ATOM 1021 C C . PHE A 1 125 ? 17.350 -26.068 -46.928 1.00 53.09 125 PHE A C 1
ATOM 1023 O O . PHE A 1 125 ? 16.457 -26.059 -47.792 1.00 53.09 125 PHE A O 1
ATOM 1030 N N . ALA A 1 126 ? 17.738 -27.172 -46.300 1.00 68.38 126 ALA A N 1
ATOM 1031 C CA . ALA A 1 126 ? 17.029 -28.413 -46.539 1.00 68.38 126 ALA A CA 1
ATOM 1032 C C . ALA A 1 126 ? 15.549 -28.193 -46.181 1.00 68.38 126 ALA A C 1
ATOM 1034 O O . ALA A 1 126 ? 15.242 -27.500 -45.212 1.00 68.38 126 ALA A O 1
ATOM 1035 N N . ALA A 1 127 ? 14.627 -28.688 -47.014 1.00 73.75 127 ALA A N 1
ATOM 1036 C CA . ALA A 1 127 ? 13.205 -28.349 -46.890 1.00 73.75 127 ALA A CA 1
ATOM 1037 C C . ALA A 1 127 ? 12.664 -28.609 -45.471 1.00 73.75 127 ALA A C 1
ATOM 1039 O O . ALA A 1 127 ? 11.895 -27.799 -44.967 1.00 73.75 127 ALA A O 1
ATOM 1040 N N . HIS A 1 128 ? 13.178 -29.651 -44.810 1.00 82.81 128 HIS A N 1
ATOM 1041 C CA . HIS A 1 128 ? 12.845 -30.005 -43.434 1.00 82.81 128 HIS A CA 1
ATOM 1042 C C . HIS A 1 128 ? 13.260 -28.941 -42.402 1.00 82.81 128 HIS A C 1
ATOM 1044 O O . HIS A 1 128 ? 12.469 -28.618 -41.534 1.00 82.81 128 HIS A O 1
ATOM 1050 N N . GLU A 1 129 ? 14.436 -28.312 -42.517 1.00 82.62 129 GLU A N 1
ATOM 1051 C CA . GLU A 1 129 ? 14.866 -27.272 -41.562 1.00 82.62 129 GLU A CA 1
ATOM 1052 C C . GLU A 1 129 ? 14.004 -26.006 -41.672 1.00 82.62 129 GLU A C 1
ATOM 1054 O O . GLU A 1 129 ? 13.745 -25.317 -40.684 1.00 82.62 129 GLU A O 1
ATOM 1059 N N . ARG A 1 130 ? 13.549 -25.687 -42.892 1.00 82.75 130 ARG A N 1
ATOM 1060 C CA . ARG A 1 130 ? 12.595 -24.591 -43.115 1.00 82.75 130 ARG A CA 1
ATOM 1061 C C . ARG A 1 130 ? 11.235 -24.936 -42.536 1.00 82.75 130 ARG A C 1
ATOM 1063 O O . ARG A 1 130 ? 10.623 -24.081 -41.910 1.00 82.75 130 ARG A O 1
ATOM 1070 N N . GLU A 1 131 ? 10.777 -26.158 -42.771 1.00 87.50 131 GLU A N 1
ATOM 1071 C CA . GLU A 1 131 ? 9.500 -26.654 -42.275 1.00 87.50 131 GLU A CA 1
ATOM 1072 C C . GLU A 1 131 ? 9.471 -26.675 -40.742 1.00 87.50 131 GLU A C 1
ATOM 1074 O O . GLU A 1 131 ? 8.540 -26.131 -40.157 1.00 87.50 131 GLU A O 1
ATOM 1079 N N . ASP A 1 132 ? 10.532 -27.151 -40.086 1.00 92.25 132 ASP A N 1
ATOM 1080 C CA . ASP A 1 132 ? 10.668 -27.140 -38.625 1.00 92.25 132 ASP A CA 1
ATOM 1081 C C . ASP A 1 132 ? 10.630 -25.715 -38.055 1.00 92.25 132 ASP A C 1
ATOM 1083 O O . ASP A 1 132 ? 9.964 -25.450 -37.052 1.00 92.25 132 ASP A O 1
ATOM 1087 N N . LEU A 1 133 ? 11.328 -24.770 -38.696 1.00 92.75 133 LEU A N 1
ATOM 1088 C CA . LEU A 1 133 ? 11.319 -23.372 -38.267 1.00 92.75 133 LEU A CA 1
ATOM 1089 C C . LEU A 1 133 ? 9.937 -22.734 -38.458 1.00 92.75 133 LEU A C 1
ATOM 1091 O O . LEU A 1 133 ? 9.484 -21.986 -37.592 1.00 92.75 133 LEU A O 1
ATOM 1095 N N . VAL A 1 134 ? 9.256 -23.032 -39.566 1.00 93.88 134 VAL A N 1
ATOM 1096 C CA . VAL A 1 134 ? 7.886 -22.568 -39.818 1.00 93.88 134 VAL A CA 1
ATOM 1097 C C . VAL A 1 134 ? 6.931 -23.145 -38.773 1.00 93.88 134 VAL A C 1
ATOM 1099 O O . VAL A 1 134 ? 6.206 -22.372 -38.156 1.00 93.88 134 VAL A O 1
ATOM 1102 N N . GLN A 1 135 ? 7.010 -24.443 -38.471 1.00 95.88 135 GLN A N 1
ATOM 1103 C CA . GLN A 1 135 ? 6.201 -25.078 -37.424 1.00 95.88 135 GLN A CA 1
ATOM 1104 C C . GLN A 1 135 ? 6.451 -24.455 -36.043 1.00 95.88 135 GLN A C 1
ATOM 1106 O O . GLN A 1 135 ? 5.514 -24.226 -35.277 1.00 95.88 135 GLN A O 1
ATOM 1111 N N . GLN A 1 136 ? 7.706 -24.136 -35.704 1.00 96.81 136 GLN A N 1
ATOM 1112 C CA . GLN A 1 136 ? 8.029 -23.446 -34.452 1.00 96.81 136 GLN A CA 1
ATOM 1113 C C . GLN A 1 136 ? 7.441 -22.032 -34.404 1.00 96.81 136 GLN A C 1
ATOM 1115 O O . GLN A 1 136 ? 6.925 -21.625 -33.363 1.00 96.81 136 GLN A O 1
ATOM 1120 N N . LEU A 1 137 ? 7.495 -21.291 -35.514 1.00 96.94 137 LEU A N 1
ATOM 1121 C CA . LEU A 1 137 ? 6.917 -19.950 -35.611 1.00 96.94 137 LEU A CA 1
ATOM 1122 C C . LEU A 1 137 ? 5.388 -19.976 -35.551 1.00 96.94 137 LEU A C 1
ATOM 1124 O O . LEU A 1 137 ? 4.800 -19.127 -34.886 1.00 96.94 137 LEU A O 1
ATOM 1128 N N . GLU A 1 138 ? 4.748 -20.947 -36.197 1.00 97.25 138 GLU A N 1
ATOM 1129 C CA . GLU A 1 138 ? 3.299 -21.157 -36.136 1.00 97.25 138 GLU A CA 1
ATOM 1130 C C . GLU A 1 138 ? 2.863 -21.497 -34.712 1.00 97.25 138 GLU A C 1
ATOM 1132 O O . GLU A 1 138 ? 1.999 -20.817 -34.162 1.00 97.25 138 GLU A O 1
ATOM 1137 N N . LYS A 1 139 ? 3.549 -22.438 -34.055 1.00 98.06 139 LYS A N 1
ATOM 1138 C CA . LYS A 1 139 ? 3.281 -22.793 -32.658 1.00 98.06 139 LYS A CA 1
ATOM 1139 C C . LYS A 1 139 ? 3.495 -21.617 -31.706 1.00 98.06 139 LYS A C 1
ATOM 1141 O O . LYS A 1 139 ? 2.692 -21.399 -30.802 1.00 98.06 139 LYS A O 1
ATOM 1146 N N . ALA A 1 140 ? 4.563 -20.842 -31.894 1.00 97.06 140 ALA A N 1
ATOM 1147 C CA . ALA A 1 140 ? 4.810 -19.645 -31.094 1.00 97.06 140 ALA A CA 1
ATOM 1148 C C . ALA A 1 140 ? 3.730 -18.578 -31.332 1.00 97.06 140 ALA A C 1
ATOM 1150 O O . ALA A 1 140 ? 3.294 -17.918 -30.391 1.00 97.06 140 ALA A O 1
ATOM 1151 N N . ARG A 1 141 ? 3.262 -18.425 -32.576 1.00 97.81 141 ARG A N 1
ATOM 1152 C CA . ARG A 1 141 ? 2.171 -17.510 -32.920 1.00 97.81 141 ARG A CA 1
ATOM 1153 C C . ARG A 1 141 ? 0.857 -17.938 -32.275 1.00 97.81 141 ARG A C 1
ATOM 1155 O O . ARG A 1 141 ? 0.189 -17.091 -31.696 1.00 97.81 141 ARG A O 1
ATOM 1162 N N . GLU A 1 142 ? 0.516 -19.221 -32.328 1.00 98.19 142 GLU A N 1
ATOM 1163 C CA . GLU A 1 142 ? -0.662 -19.767 -31.646 1.00 98.19 142 GLU A CA 1
ATOM 1164 C C . GLU A 1 142 ? -0.597 -19.511 -30.139 1.00 98.19 142 GLU A C 1
ATOM 1166 O O . GLU A 1 142 ? -1.560 -19.010 -29.571 1.00 98.19 142 GLU A O 1
ATOM 1171 N N . GLN A 1 143 ? 0.558 -19.748 -29.509 1.00 98.31 143 GLN A N 1
ATOM 1172 C CA . GLN A 1 143 ? 0.765 -19.462 -28.084 1.00 98.31 143 GLN A CA 1
ATOM 1173 C C . GLN A 1 143 ? 0.595 -17.976 -27.743 1.00 98.31 143 GLN A C 1
ATOM 1175 O O . GLN A 1 143 ? 0.038 -17.632 -26.701 1.00 98.31 143 GLN A O 1
ATOM 1180 N N . ILE A 1 144 ? 1.078 -17.078 -28.603 1.00 97.81 144 ILE A N 1
ATOM 1181 C CA . ILE A 1 144 ? 0.896 -15.634 -28.415 1.00 97.81 144 ILE A CA 1
ATOM 1182 C C . ILE A 1 144 ? -0.585 -15.267 -28.516 1.00 97.81 144 ILE A C 1
ATOM 1184 O O . ILE A 1 144 ? -1.065 -14.480 -27.704 1.00 97.81 144 ILE A O 1
ATOM 1188 N N . GLU A 1 145 ? -1.312 -15.828 -29.481 1.00 98.31 145 GLU A N 1
ATOM 1189 C CA . GLU A 1 145 ? -2.743 -15.567 -29.629 1.00 98.31 145 GLU A CA 1
ATOM 1190 C C . GLU A 1 145 ? -3.547 -16.129 -28.449 1.00 98.31 145 GLU A C 1
ATOM 1192 O O . GLU A 1 145 ? -4.377 -15.409 -27.901 1.00 98.31 145 GLU A O 1
ATOM 1197 N N . THR A 1 146 ? -3.252 -17.339 -27.960 1.00 98.38 146 THR A N 1
ATOM 1198 C CA . THR A 1 146 ? -3.913 -17.871 -26.754 1.00 98.38 146 THR A CA 1
ATOM 1199 C C . THR A 1 146 ? -3.655 -16.989 -25.537 1.00 98.38 146 THR A C 1
ATOM 1201 O O . THR A 1 146 ? -4.595 -16.608 -24.851 1.00 98.38 146 THR A O 1
ATOM 1204 N N . LEU A 1 147 ? -2.403 -16.567 -25.318 1.00 98.31 147 LEU A N 1
ATOM 1205 C CA . LEU A 1 147 ? -2.066 -15.677 -24.203 1.00 98.31 147 LEU A CA 1
ATOM 1206 C C . LEU A 1 147 ? -2.731 -14.302 -24.328 1.00 98.31 147 LEU A C 1
ATOM 1208 O O . LEU A 1 147 ? -3.042 -13.680 -23.315 1.00 98.31 147 LEU A O 1
ATOM 1212 N N . ARG A 1 148 ? -2.955 -13.810 -25.552 1.00 98.38 148 ARG A N 1
ATOM 1213 C CA . ARG A 1 148 ? -3.714 -12.575 -25.790 1.00 98.38 148 ARG A CA 1
ATOM 1214 C C . ARG A 1 148 ? -5.176 -12.729 -25.397 1.00 98.38 148 ARG A C 1
ATOM 1216 O O . ARG A 1 148 ? -5.705 -11.825 -24.755 1.00 98.38 148 ARG A O 1
ATOM 1223 N N . TYR A 1 149 ? -5.806 -13.848 -25.750 1.00 98.56 149 TYR A N 1
ATOM 1224 C CA . TYR A 1 149 ? -7.176 -14.140 -25.330 1.00 98.56 149 TYR A CA 1
ATOM 1225 C C . TYR A 1 149 ? -7.285 -14.294 -23.810 1.00 98.56 149 TYR A C 1
ATOM 1227 O O . TYR A 1 149 ? -8.158 -13.673 -23.211 1.00 98.56 149 TYR A O 1
ATOM 1235 N N . ASP A 1 150 ? -6.367 -15.030 -23.180 1.00 98.56 150 ASP A N 1
ATOM 1236 C CA . ASP A 1 150 ? -6.347 -15.213 -21.724 1.00 98.56 150 ASP A CA 1
ATOM 1237 C C . ASP A 1 150 ? -6.132 -13.883 -20.988 1.00 98.56 150 ASP A C 1
ATOM 1239 O O . ASP A 1 150 ? -6.797 -13.594 -19.993 1.00 98.56 150 ASP A O 1
ATOM 1243 N N . LEU A 1 151 ? -5.228 -13.035 -21.496 1.00 98.19 151 LEU A N 1
ATOM 1244 C CA . LEU A 1 151 ? -5.007 -11.697 -20.954 1.00 98.19 151 LEU A CA 1
ATOM 1245 C C . LEU A 1 151 ? -6.266 -10.836 -21.069 1.00 98.19 151 LEU A C 1
ATOM 1247 O O . LEU A 1 151 ? -6.602 -10.139 -20.116 1.00 98.19 151 LEU A O 1
ATOM 1251 N N . GLN A 1 152 ? -6.954 -10.875 -22.213 1.00 98.50 152 GLN A N 1
ATOM 1252 C CA . GLN A 1 152 ? -8.193 -10.126 -22.400 1.00 98.50 152 GLN A CA 1
ATOM 1253 C C . GLN A 1 152 ? -9.281 -10.604 -21.431 1.00 98.50 152 GLN A C 1
ATOM 1255 O O . GLN A 1 152 ? -9.875 -9.776 -20.750 1.00 98.50 152 GLN A O 1
ATOM 1260 N N . ALA A 1 153 ? -9.476 -11.918 -21.295 1.00 98.56 153 ALA A N 1
ATOM 1261 C CA . ALA A 1 153 ? -10.438 -12.482 -20.350 1.00 98.56 153 ALA A CA 1
ATOM 1262 C C . ALA A 1 153 ? -10.136 -12.057 -18.901 1.00 98.56 153 ALA A C 1
ATOM 1264 O O . ALA A 1 153 ? -11.028 -11.613 -18.185 1.00 98.56 153 ALA A O 1
ATOM 1265 N N . ALA A 1 154 ? -8.865 -12.096 -18.489 1.00 98.38 154 ALA A N 1
ATOM 1266 C CA . ALA A 1 154 ? -8.454 -11.644 -17.161 1.00 98.38 154 ALA A CA 1
ATOM 1267 C C . ALA A 1 154 ? -8.652 -10.130 -16.948 1.00 98.38 154 ALA A C 1
ATOM 1269 O O . ALA A 1 154 ? -8.908 -9.688 -15.826 1.00 98.38 154 ALA A O 1
ATOM 1270 N N . LEU A 1 155 ? -8.512 -9.314 -17.999 1.00 98.50 155 LEU A N 1
ATOM 1271 C CA . LEU A 1 155 ? -8.795 -7.877 -17.934 1.00 98.50 155 LEU A CA 1
ATOM 1272 C C . LEU A 1 155 ? -10.291 -7.600 -17.772 1.00 98.50 155 LEU A C 1
ATOM 1274 O O . LEU A 1 155 ? -10.644 -6.707 -17.000 1.00 98.50 155 LEU A O 1
ATOM 1278 N N . ASP A 1 156 ? -11.137 -8.367 -18.457 1.00 98.62 156 ASP A N 1
ATOM 1279 C CA . ASP A 1 156 ? -12.592 -8.265 -18.348 1.00 98.62 156 ASP A CA 1
ATOM 1280 C C . ASP A 1 156 ? -13.052 -8.687 -16.936 1.00 98.62 156 ASP A C 1
ATOM 1282 O O . ASP A 1 156 ? -13.722 -7.915 -16.253 1.00 98.62 156 ASP A O 1
ATOM 1286 N N . GLU A 1 157 ? -12.564 -9.820 -16.412 1.00 98.56 157 GLU A N 1
ATOM 1287 C CA . GLU A 1 157 ? -12.822 -10.245 -15.023 1.00 98.56 157 GLU A CA 1
ATOM 1288 C C . GLU A 1 157 ? -12.346 -9.205 -13.992 1.00 98.56 157 GLU A C 1
ATOM 1290 O O . GLU A 1 157 ? -13.020 -8.920 -12.999 1.00 98.56 157 GLU A O 1
ATOM 1295 N N . LEU A 1 158 ? -11.176 -8.595 -14.215 1.00 98.25 158 LEU A N 1
ATOM 1296 C CA . LEU A 1 158 ? -10.667 -7.532 -13.348 1.00 98.25 158 LEU A CA 1
ATOM 1297 C C . LEU A 1 158 ? -11.583 -6.302 -13.359 1.00 98.25 158 LEU A C 1
ATOM 1299 O O . LEU A 1 158 ? -11.692 -5.616 -12.336 1.00 98.25 158 LEU A O 1
ATOM 1303 N N . GLN A 1 159 ? -12.183 -5.981 -14.503 1.00 98.50 159 GLN A N 1
ATOM 1304 C CA . GLN A 1 159 ? -13.114 -4.869 -14.625 1.00 98.50 159 GLN A CA 1
ATOM 1305 C C . GLN A 1 159 ? -14.397 -5.148 -13.836 1.00 98.50 159 GLN A C 1
ATOM 1307 O O . GLN A 1 159 ? -14.778 -4.305 -13.020 1.00 98.50 159 GLN A O 1
ATOM 1312 N N . ASP A 1 160 ? -14.965 -6.347 -13.961 1.00 98.44 160 ASP A N 1
ATOM 1313 C CA . ASP A 1 160 ? -16.138 -6.773 -13.190 1.00 98.44 160 ASP A CA 1
ATOM 1314 C C . ASP A 1 160 ? -15.874 -6.675 -11.677 1.00 98.44 160 ASP A C 1
ATOM 1316 O O . ASP A 1 160 ? -16.625 -6.040 -10.934 1.00 98.44 160 ASP A O 1
ATOM 1320 N N . VAL A 1 161 ? -14.731 -7.189 -11.205 1.00 98.44 161 VAL A N 1
ATOM 1321 C CA . VAL A 1 161 ? -14.352 -7.120 -9.780 1.00 98.44 161 VAL A CA 1
ATOM 1322 C C . VAL A 1 161 ? -14.143 -5.676 -9.306 1.00 98.44 161 VAL A C 1
ATOM 1324 O O . VAL A 1 161 ? -14.449 -5.338 -8.158 1.00 98.44 161 VAL A O 1
ATOM 1327 N N . LYS A 1 162 ? -13.613 -4.785 -10.154 1.00 98.44 162 LYS A N 1
ATOM 1328 C CA . LYS A 1 162 ? -13.484 -3.357 -9.815 1.00 98.44 162 LYS A CA 1
ATOM 1329 C C . LYS A 1 162 ? -14.847 -2.696 -9.659 1.00 98.44 162 LYS A C 1
ATOM 1331 O O . LYS A 1 162 ? -15.011 -1.894 -8.735 1.00 98.44 162 LYS A O 1
ATOM 1336 N N . GLU A 1 163 ? -15.789 -3.017 -10.537 1.00 98.38 163 GLU A N 1
ATOM 1337 C CA . GLU A 1 163 ? -17.156 -2.508 -10.481 1.00 98.38 163 GLU A CA 1
ATOM 1338 C C . GLU A 1 163 ? -17.873 -3.021 -9.229 1.00 98.38 163 GLU A C 1
ATOM 1340 O O . GLU A 1 163 ? -18.398 -2.212 -8.460 1.00 98.38 163 GLU A O 1
ATOM 1345 N N . GLU A 1 164 ? -17.772 -4.315 -8.919 1.00 98.44 164 GLU A N 1
ATOM 1346 C CA . GLU A 1 164 ? -18.289 -4.884 -7.671 1.00 98.44 164 GLU A CA 1
ATOM 1347 C C . GLU A 1 164 ? -17.683 -4.203 -6.440 1.00 98.44 164 GLU A C 1
ATOM 1349 O O . GLU A 1 164 ? -18.404 -3.774 -5.534 1.00 98.44 164 GLU A O 1
ATOM 1354 N N . ARG A 1 165 ? -16.355 -4.031 -6.411 1.00 98.19 165 ARG A N 1
ATOM 1355 C CA . ARG A 1 165 ? -15.671 -3.327 -5.320 1.00 98.19 165 ARG A CA 1
ATOM 1356 C C . ARG A 1 165 ? -16.202 -1.905 -5.158 1.00 98.19 165 ARG A C 1
ATOM 1358 O O . ARG A 1 165 ? -16.438 -1.488 -4.026 1.00 98.19 165 ARG A O 1
ATOM 1365 N N . SER A 1 166 ? -16.382 -1.171 -6.257 1.00 97.94 166 SER A N 1
ATOM 1366 C CA . SER A 1 166 ? -16.921 0.194 -6.224 1.00 97.94 166 SER A CA 1
ATOM 1367 C C . SER A 1 166 ? -18.348 0.224 -5.670 1.00 97.94 166 SER A C 1
ATOM 1369 O O . SER A 1 166 ? -18.647 1.005 -4.771 1.00 97.94 166 SER A O 1
ATOM 1371 N N . PHE A 1 167 ? -19.192 -0.724 -6.083 1.00 98.38 167 PHE A N 1
ATOM 1372 C CA . PHE A 1 167 ? -20.554 -0.863 -5.582 1.00 98.38 167 PHE A CA 1
ATOM 1373 C C . PHE A 1 167 ? -20.595 -1.150 -4.073 1.00 98.38 167 PHE A C 1
ATOM 1375 O O . PHE A 1 167 ? -21.387 -0.550 -3.335 1.00 98.38 167 PHE A O 1
ATOM 1382 N N . TYR A 1 168 ? -19.741 -2.057 -3.588 1.00 98.12 168 TYR A N 1
ATOM 1383 C CA . TYR A 1 168 ? -19.651 -2.366 -2.160 1.00 98.12 168 TYR A CA 1
ATOM 1384 C C . TYR A 1 168 ? -19.064 -1.213 -1.346 1.00 98.12 168 TYR A C 1
ATOM 1386 O O . TYR A 1 168 ? -19.513 -0.988 -0.220 1.00 98.12 168 TYR A O 1
ATOM 1394 N N . GLN A 1 169 ? -18.119 -0.464 -1.909 1.00 97.81 169 GLN A N 1
ATOM 1395 C CA . GLN A 1 169 ? -17.581 0.743 -1.293 1.00 97.81 169 GLN A CA 1
ATOM 1396 C C . GLN A 1 169 ? -18.677 1.803 -1.123 1.00 97.81 169 GLN A C 1
ATOM 1398 O O . GLN A 1 169 ? -18.935 2.221 0.003 1.00 97.81 169 GLN A O 1
ATOM 1403 N N . ASP A 1 170 ? -19.432 2.114 -2.179 1.00 97.69 170 ASP A N 1
ATOM 1404 C CA . ASP A 1 170 ? -20.562 3.052 -2.115 1.00 97.69 170 ASP A CA 1
ATOM 1405 C C . ASP A 1 170 ? -21.639 2.594 -1.123 1.00 97.69 170 ASP A C 1
ATOM 1407 O O . ASP A 1 170 ? -22.284 3.388 -0.432 1.00 97.69 170 ASP A O 1
ATOM 1411 N N . LYS A 1 171 ? -21.887 1.281 -1.046 1.00 97.88 171 LYS A N 1
ATOM 1412 C CA . LYS A 1 171 ? -22.804 0.710 -0.054 1.00 97.88 171 LYS A CA 1
ATOM 1413 C C . LYS A 1 171 ? -22.281 0.902 1.370 1.00 97.88 171 LYS A C 1
ATOM 1415 O O . LYS A 1 171 ? -23.067 1.284 2.235 1.00 97.88 171 LYS A O 1
ATOM 1420 N N . SER A 1 172 ? -20.996 0.651 1.608 1.00 95.12 172 SER A N 1
ATOM 1421 C CA . SER A 1 172 ? -20.350 0.876 2.903 1.00 95.12 172 SER A CA 1
ATOM 1422 C C . SER A 1 172 ? -20.422 2.345 3.303 1.00 95.12 172 SER A C 1
ATOM 1424 O O . SER A 1 172 ? -20.822 2.647 4.423 1.00 95.12 172 SER A O 1
ATOM 1426 N N . ASP A 1 173 ? -20.115 3.257 2.384 1.00 91.31 173 ASP A N 1
ATOM 1427 C CA . ASP A 1 173 ? -20.126 4.695 2.645 1.00 91.31 173 ASP A CA 1
ATOM 1428 C C . ASP A 1 173 ? -21.532 5.194 2.990 1.00 91.31 173 ASP A C 1
ATOM 1430 O O . ASP A 1 173 ? -21.702 5.911 3.975 1.00 91.31 173 ASP A O 1
ATOM 1434 N N . ARG A 1 174 ? -22.560 4.741 2.261 1.00 95.12 174 ARG A N 1
ATOM 1435 C CA . ARG A 1 174 ? -23.964 5.031 2.600 1.00 95.12 174 ARG A CA 1
ATOM 1436 C C . ARG A 1 174 ? -24.350 4.491 3.973 1.00 95.12 174 ARG A C 1
ATOM 1438 O O . ARG A 1 174 ? -24.907 5.224 4.778 1.00 95.12 174 ARG A O 1
ATOM 1445 N N . LEU A 1 175 ? -24.035 3.230 4.268 1.00 92.00 175 LEU A N 1
ATOM 1446 C CA . LEU A 1 175 ? -24.334 2.645 5.580 1.00 92.00 175 LEU A CA 1
ATOM 1447 C C . LEU A 1 175 ? -23.606 3.375 6.708 1.00 92.00 175 LEU A C 1
ATOM 1449 O O . LEU A 1 175 ? -24.170 3.557 7.781 1.00 92.00 175 LEU A O 1
ATOM 1453 N N . ASN A 1 176 ? -22.373 3.811 6.467 1.00 85.25 176 ASN A N 1
ATOM 1454 C CA . ASN A 1 176 ? -21.596 4.577 7.425 1.00 85.25 176 ASN A CA 1
ATOM 1455 C C . ASN A 1 176 ? -22.211 5.967 7.650 1.00 85.25 176 ASN A C 1
ATOM 1457 O O . ASN A 1 176 ? -22.294 6.421 8.785 1.00 85.25 176 ASN A O 1
ATOM 1461 N N . GLN A 1 177 ? -22.704 6.631 6.600 1.00 83.81 177 GLN A N 1
ATOM 1462 C CA . GLN A 1 177 ? -23.455 7.887 6.724 1.00 83.81 177 GLN A CA 1
ATOM 1463 C C . GLN A 1 177 ? -24.735 7.705 7.551 1.00 83.81 177 GLN A C 1
ATOM 1465 O O . GLN A 1 177 ? -24.958 8.470 8.487 1.00 83.81 177 GLN A O 1
ATOM 1470 N N . GLU A 1 178 ? -25.525 6.666 7.271 1.00 83.06 178 GLU A N 1
ATOM 1471 C CA . GLU A 1 178 ? -26.733 6.341 8.044 1.00 83.06 178 GLU A CA 1
ATOM 1472 C C . GLU A 1 178 ? -26.402 6.010 9.505 1.00 83.06 178 GLU A C 1
ATOM 1474 O O . GLU A 1 178 ? -27.053 6.498 10.426 1.00 83.06 178 GLU A O 1
ATOM 1479 N N . LEU A 1 179 ? -25.342 5.234 9.745 1.00 79.94 179 LEU A N 1
ATOM 1480 C CA . LEU A 1 179 ? -24.873 4.912 11.090 1.00 79.94 179 LEU A CA 1
ATOM 1481 C C . LEU A 1 179 ? -24.433 6.174 11.843 1.00 79.94 179 LEU A C 1
ATOM 1483 O O . LEU A 1 179 ? -24.823 6.368 12.992 1.00 79.94 179 LEU A O 1
ATOM 1487 N N . ASN A 1 180 ? -23.675 7.057 11.193 1.00 73.00 180 ASN A N 1
ATOM 1488 C CA . ASN A 1 180 ? -23.274 8.345 11.760 1.00 73.00 180 ASN A CA 1
ATOM 1489 C C . ASN A 1 180 ? -24.484 9.242 12.053 1.00 73.00 180 ASN A C 1
ATOM 1491 O O . ASN A 1 180 ? -24.488 9.961 13.052 1.00 73.00 180 ASN A O 1
ATOM 1495 N N . HIS A 1 181 ? -25.527 9.185 11.222 1.00 77.25 181 HIS A N 1
ATOM 1496 C CA . HIS A 1 181 ? -26.774 9.902 11.463 1.00 77.25 181 HIS A CA 1
ATOM 1497 C C . HIS A 1 181 ? -27.513 9.351 12.695 1.00 77.25 181 HIS A C 1
ATOM 1499 O O . HIS A 1 181 ? -27.853 10.115 13.601 1.00 77.25 181 HIS A O 1
ATOM 1505 N N . VAL A 1 182 ? -27.684 8.024 12.781 1.00 75.12 182 VAL A N 1
ATOM 1506 C CA . VAL A 1 182 ? -28.358 7.319 13.892 1.00 75.12 182 VAL A CA 1
ATOM 1507 C C . VAL A 1 182 ? -27.626 7.495 15.221 1.00 75.12 182 VAL A C 1
ATOM 1509 O O . VAL A 1 182 ? -28.264 7.635 16.264 1.00 75.12 182 VAL A O 1
ATOM 1512 N N . LEU A 1 183 ? -26.294 7.528 15.202 1.00 69.12 183 LEU A N 1
ATOM 1513 C CA . LEU A 1 183 ? -25.475 7.739 16.395 1.00 69.12 183 LEU A CA 1
ATOM 1514 C C . LEU A 1 183 ? -25.428 9.211 16.861 1.00 69.12 183 LEU A C 1
ATOM 1516 O O . LEU A 1 183 ? -24.667 9.542 17.770 1.00 69.12 183 LEU A O 1
ATOM 1520 N N . GLY A 1 184 ? -26.274 10.082 16.297 1.00 61.53 184 GLY A N 1
ATOM 1521 C CA . GLY A 1 184 ? -26.429 11.471 16.724 1.00 61.53 184 GLY A CA 1
ATOM 1522 C C . GLY A 1 184 ? -25.398 12.389 16.081 1.00 61.53 184 GLY A C 1
ATOM 1523 O O . GLY A 1 184 ? -24.582 12.990 16.780 1.00 61.53 184 GLY A O 1
ATOM 1524 N N . GLY A 1 185 ? -25.450 12.485 14.748 1.00 59.66 185 GLY A N 1
ATOM 1525 C CA . GLY A 1 185 ? -24.560 13.289 13.912 1.00 59.66 185 GLY A CA 1
ATOM 1526 C C . GLY A 1 185 ? -24.311 14.705 14.439 1.00 59.66 185 GLY A C 1
ATOM 1527 O O . GLY A 1 185 ? -25.079 15.633 14.195 1.00 59.66 185 GLY A O 1
ATOM 1528 N N . HIS A 1 186 ? -23.178 14.886 15.110 1.00 56.06 186 HIS A N 1
ATOM 1529 C CA . HIS A 1 186 ? -22.496 16.166 15.174 1.00 56.06 186 HIS A CA 1
ATOM 1530 C C . HIS A 1 186 ? -21.287 16.066 14.258 1.00 56.06 186 HIS A C 1
ATOM 1532 O O . HIS A 1 186 ? -20.400 15.251 14.501 1.00 56.06 186 HIS A O 1
ATOM 1538 N N . GLU A 1 187 ? -21.232 16.933 13.247 1.00 57.50 187 GLU A N 1
ATOM 1539 C CA . GLU A 1 187 ? -20.188 16.979 12.208 1.00 57.50 187 GLU A CA 1
ATOM 1540 C C . GLU A 1 187 ? -18.747 17.073 12.759 1.00 57.50 187 GLU A C 1
ATOM 1542 O O . GLU A 1 187 ? -17.795 16.875 12.015 1.00 57.50 187 GLU A O 1
ATOM 1547 N N . ASN A 1 188 ? -18.573 17.312 14.067 1.00 54.09 188 ASN A N 1
ATOM 1548 C CA . ASN A 1 188 ? -17.279 17.471 14.733 1.00 54.09 188 ASN A CA 1
ATOM 1549 C C . ASN A 1 188 ? -17.041 16.537 15.934 1.00 54.09 188 ASN A C 1
ATOM 1551 O O . ASN A 1 188 ? -16.051 16.716 16.646 1.00 54.09 188 ASN A O 1
ATOM 1555 N N . ARG A 1 189 ? -17.918 15.562 16.212 1.00 60.25 189 ARG A N 1
ATOM 1556 C CA . ARG A 1 189 ? -17.714 14.629 17.332 1.00 60.25 189 ARG A CA 1
ATOM 1557 C C . ARG A 1 189 ? -17.404 13.239 16.798 1.00 60.25 189 ARG A C 1
ATOM 1559 O O . ARG A 1 189 ? -18.307 12.462 16.515 1.00 60.25 189 ARG A O 1
ATOM 1566 N N . ILE A 1 190 ? -16.113 12.925 16.697 1.00 57.72 190 ILE A N 1
ATOM 1567 C CA . ILE A 1 190 ? -15.660 11.544 16.518 1.00 57.72 190 ILE A CA 1
ATOM 1568 C C . ILE A 1 190 ? -16.199 10.755 17.711 1.00 57.72 190 ILE A C 1
ATOM 1570 O O . ILE A 1 190 ? -15.904 11.074 18.867 1.00 57.72 190 ILE A O 1
ATOM 1574 N N . ILE A 1 191 ? -17.047 9.773 17.431 1.00 61.34 191 ILE A N 1
ATOM 1575 C CA . ILE A 1 191 ? -17.558 8.870 18.450 1.00 61.34 191 ILE A CA 1
ATOM 1576 C C . ILE A 1 191 ? -16.424 7.915 18.791 1.00 61.34 191 ILE A C 1
ATOM 1578 O O . ILE A 1 191 ? -16.044 7.063 17.991 1.00 61.34 191 ILE A O 1
ATOM 1582 N N . ASP A 1 192 ? -15.862 8.097 19.979 1.00 72.56 192 ASP A N 1
ATOM 1583 C CA . ASP A 1 192 ? -14.891 7.175 20.543 1.00 72.56 192 ASP A CA 1
ATOM 1584 C C . ASP A 1 192 ? -15.621 5.879 20.928 1.00 72.56 192 ASP A C 1
ATOM 1586 O O . ASP A 1 192 ? -16.300 5.787 21.956 1.00 72.56 192 ASP A O 1
ATOM 1590 N N . VAL A 1 193 ? -15.525 4.888 20.040 1.00 77.62 193 VAL A N 1
ATOM 1591 C CA . VAL A 1 193 ? -16.129 3.564 20.217 1.00 77.62 193 VAL A CA 1
ATOM 1592 C C . VAL A 1 193 ? -15.591 2.893 21.481 1.00 77.62 193 VAL A C 1
ATOM 1594 O O . VAL A 1 193 ? -16.358 2.225 22.176 1.00 77.62 193 VAL A O 1
ATOM 1597 N N . ASP A 1 194 ? -14.324 3.120 21.836 1.00 80.44 194 ASP A N 1
ATOM 1598 C CA . ASP A 1 194 ? -13.725 2.553 23.043 1.00 80.44 194 ASP A CA 1
ATOM 1599 C C . ASP A 1 194 ? -14.320 3.194 24.301 1.00 80.44 194 ASP A C 1
ATOM 1601 O O . ASP A 1 194 ? -14.653 2.483 25.255 1.00 80.44 194 ASP A O 1
ATOM 1605 N N . ALA A 1 195 ? -14.547 4.512 24.295 1.00 80.50 195 ALA A N 1
ATOM 1606 C CA . ALA A 1 195 ? -15.240 5.203 25.384 1.00 80.50 195 ALA A CA 1
ATOM 1607 C C . ALA A 1 195 ? -16.671 4.676 25.580 1.00 80.50 195 ALA A C 1
ATOM 1609 O O . ALA A 1 195 ? -17.061 4.375 26.711 1.00 80.50 195 ALA A O 1
ATOM 1610 N N . LEU A 1 196 ? -17.425 4.483 24.490 1.00 83.19 196 LEU A N 1
ATOM 1611 C CA . LEU A 1 196 ? -18.768 3.896 24.552 1.00 83.19 196 LEU A CA 1
ATOM 1612 C C . LEU A 1 196 ? -18.747 2.441 25.032 1.00 83.19 196 LEU A C 1
ATOM 1614 O O . LEU A 1 196 ? -19.596 2.042 25.829 1.00 83.19 196 LEU A O 1
ATOM 1618 N N . CYS A 1 197 ? -17.773 1.640 24.597 1.00 88.19 197 CYS A N 1
ATOM 1619 C CA . CYS A 1 197 ? -17.619 0.263 25.066 1.00 88.19 197 CYS A CA 1
ATOM 1620 C C . CYS A 1 197 ? -17.303 0.210 26.566 1.00 88.19 197 CYS A C 1
ATOM 1622 O O . CYS A 1 197 ? -17.839 -0.641 27.282 1.00 88.19 197 CYS A O 1
ATOM 1624 N N . MET A 1 198 ? -16.465 1.126 27.062 1.00 88.00 198 MET A N 1
ATOM 1625 C CA . MET A 1 198 ? -16.170 1.238 28.490 1.00 88.00 198 MET A CA 1
ATOM 1626 C C . MET A 1 198 ? -17.385 1.689 29.300 1.00 88.00 198 MET A C 1
ATOM 1628 O O . MET A 1 198 ? -17.650 1.107 30.352 1.00 88.00 198 MET A O 1
ATOM 1632 N N . GLU A 1 199 ? -18.143 2.674 28.812 1.00 90.69 199 GLU A N 1
ATOM 1633 C CA . GLU A 1 199 ? -19.382 3.120 29.453 1.00 90.69 199 GLU A CA 1
ATOM 1634 C C . GLU A 1 199 ? -20.412 1.988 29.506 1.00 90.69 199 GLU A C 1
ATOM 1636 O O . GLU A 1 199 ? -20.974 1.709 30.564 1.00 90.69 199 GLU A O 1
ATOM 1641 N N . ASN A 1 200 ? -20.594 1.258 28.404 1.00 92.31 200 ASN A N 1
ATOM 1642 C CA . ASN A 1 200 ? -21.511 0.124 28.350 1.00 92.31 200 ASN A CA 1
ATOM 1643 C C . ASN A 1 200 ? -21.107 -0.973 29.350 1.00 92.31 200 ASN A C 1
ATOM 1645 O O . ASN A 1 200 ? -21.940 -1.439 30.128 1.00 92.31 200 ASN A O 1
ATOM 1649 N N . ARG A 1 201 ? -19.814 -1.325 29.411 1.00 95.75 201 ARG A N 1
ATOM 1650 C CA . ARG A 1 201 ? -19.295 -2.288 30.396 1.00 95.75 201 ARG A CA 1
ATOM 1651 C C . ARG A 1 201 ? -19.526 -1.809 31.833 1.00 95.75 201 ARG A C 1
ATOM 1653 O O . ARG A 1 201 ? -19.982 -2.590 32.666 1.00 95.75 201 ARG A O 1
ATOM 1660 N N . TYR A 1 202 ? -19.260 -0.535 32.117 1.00 96.12 202 TYR A N 1
ATOM 1661 C CA . TYR A 1 202 ? -19.481 0.054 33.437 1.00 96.12 202 TYR A CA 1
ATOM 1662 C C . TYR A 1 202 ? -20.960 0.017 33.847 1.00 96.12 202 TYR A C 1
ATOM 1664 O O . TYR A 1 202 ? -21.288 -0.397 34.960 1.00 96.12 202 TYR A O 1
ATOM 1672 N N . LEU A 1 203 ? -21.869 0.397 32.946 1.00 97.19 203 LEU A N 1
ATOM 1673 C CA . LEU A 1 203 ? -23.310 0.374 33.201 1.00 97.19 203 LEU A CA 1
ATOM 1674 C C . LEU A 1 203 ? -23.827 -1.053 33.424 1.00 97.19 203 LEU A C 1
ATOM 1676 O O . LEU A 1 203 ? -24.642 -1.268 34.321 1.00 97.19 203 LEU A O 1
ATOM 1680 N N . GLN A 1 204 ? -23.324 -2.038 32.674 1.00 96.81 204 GLN A N 1
ATOM 1681 C CA . GLN A 1 204 ? -23.653 -3.451 32.888 1.00 96.81 204 GLN A CA 1
ATOM 1682 C C . GLN A 1 204 ? -23.197 -3.948 34.266 1.00 96.81 204 GLN A C 1
ATOM 1684 O O . GLN A 1 204 ? -23.971 -4.593 34.977 1.00 96.81 204 GLN A O 1
ATOM 1689 N N . GLU A 1 205 ? -21.968 -3.624 34.678 1.00 96.50 205 GLU A N 1
ATOM 1690 C CA . GLU A 1 205 ? -21.468 -3.955 36.019 1.00 96.50 205 GLU A CA 1
ATOM 1691 C C . GLU A 1 205 ? -22.297 -3.274 37.113 1.00 96.50 205 GLU A C 1
ATOM 1693 O O . GLU A 1 205 ? -22.647 -3.906 38.113 1.00 96.50 205 GLU A O 1
ATOM 1698 N N . ARG A 1 206 ? -22.684 -2.009 36.906 1.00 97.31 206 ARG A N 1
ATOM 1699 C CA . ARG A 1 206 ? -23.519 -1.263 37.852 1.00 97.31 206 ARG A CA 1
ATOM 1700 C C . ARG A 1 206 ? -24.914 -1.866 37.991 1.00 97.31 206 ARG A C 1
ATOM 1702 O O . ARG A 1 206 ? -25.415 -1.996 39.107 1.00 97.31 206 ARG A O 1
ATOM 1709 N N . LEU A 1 207 ? -25.527 -2.261 36.877 1.00 96.75 207 LEU A N 1
ATOM 1710 C CA . LEU A 1 207 ? -26.821 -2.940 36.866 1.00 96.75 207 LEU A CA 1
ATOM 1711 C C . LEU A 1 207 ? -26.728 -4.270 37.618 1.00 96.75 207 LEU A C 1
ATOM 1713 O O . LEU A 1 207 ? -27.574 -4.562 38.462 1.00 96.75 207 LEU A O 1
ATOM 1717 N N . LYS A 1 208 ? -25.663 -5.043 37.383 1.00 97.31 208 LYS A N 1
ATOM 1718 C CA . LYS A 1 208 ? -25.426 -6.308 38.083 1.00 97.31 208 LYS A CA 1
ATOM 1719 C C . LYS A 1 208 ? -25.311 -6.121 39.601 1.00 97.31 208 LYS A C 1
ATOM 1721 O O . LYS A 1 208 ? -25.964 -6.855 40.338 1.00 97.31 208 LYS A O 1
ATOM 1726 N N . GLN A 1 209 ? -24.563 -5.117 40.065 1.00 95.62 209 GLN A N 1
ATOM 1727 C CA . GLN A 1 209 ? -24.463 -4.786 41.495 1.00 95.62 209 GLN A CA 1
ATOM 1728 C C . GLN A 1 209 ? -25.831 -4.457 42.104 1.00 95.62 209 GLN A C 1
ATOM 1730 O O . GLN A 1 209 ? -26.200 -5.012 43.136 1.00 95.62 209 GLN A O 1
ATOM 1735 N N . LEU A 1 210 ? -26.620 -3.607 41.441 1.00 96.75 210 LEU A N 1
ATOM 1736 C CA . LEU A 1 210 ? -27.966 -3.264 41.908 1.00 96.75 210 LEU A CA 1
ATOM 1737 C C . LEU A 1 210 ? -28.886 -4.490 41.948 1.00 96.75 210 LEU A C 1
ATOM 1739 O O . LEU A 1 210 ? -29.682 -4.644 42.873 1.00 96.75 210 LEU A O 1
ATOM 1743 N N . GLN A 1 211 ? -28.765 -5.397 40.978 1.00 97.25 211 GLN A N 1
ATOM 1744 C CA . GLN A 1 211 ? -29.522 -6.646 40.970 1.00 97.25 211 GLN A CA 1
ATOM 1745 C C . GLN A 1 211 ? -29.150 -7.541 42.165 1.00 97.25 211 GLN A C 1
ATOM 1747 O O . GLN A 1 211 ? -30.032 -8.139 42.787 1.00 97.25 211 GLN A O 1
ATOM 1752 N N . GLU A 1 212 ? -27.864 -7.623 42.510 1.00 96.38 212 GLU A N 1
ATOM 1753 C CA . GLU A 1 212 ? -27.370 -8.350 43.685 1.00 96.38 212 GLU A CA 1
ATOM 1754 C C . GLU A 1 212 ? -27.880 -7.723 44.994 1.00 96.38 212 GLU A C 1
ATOM 1756 O O . GLU A 1 212 ? -28.386 -8.446 45.856 1.00 96.38 212 GLU A O 1
ATOM 1761 N N . GLU A 1 213 ? -27.857 -6.393 45.116 1.00 95.31 213 GLU A N 1
ATOM 1762 C CA . GLU A 1 213 ? -28.422 -5.660 46.259 1.00 95.31 213 GLU A CA 1
ATOM 1763 C C . GLU A 1 213 ? -29.930 -5.904 46.408 1.00 95.31 213 GLU A C 1
ATOM 1765 O O . GLU A 1 213 ? -30.415 -6.216 47.499 1.00 95.31 213 GLU A O 1
ATOM 1770 N N . VAL A 1 214 ? -30.684 -5.842 45.307 1.00 97.06 214 VAL A N 1
ATOM 1771 C CA . VAL A 1 214 ? -32.122 -6.148 45.296 1.00 97.06 214 VAL A CA 1
ATOM 1772 C C . VAL A 1 214 ? -32.377 -7.588 45.740 1.00 97.06 214 VAL A C 1
ATOM 1774 O O . VAL A 1 214 ? -33.302 -7.841 46.516 1.00 97.06 214 VAL A O 1
ATOM 1777 N N . ASN A 1 215 ? -31.569 -8.544 45.285 1.00 95.31 215 ASN A N 1
ATOM 1778 C CA . ASN A 1 215 ? -31.698 -9.944 45.686 1.00 95.31 215 ASN A CA 1
ATOM 1779 C C . ASN A 1 215 ? -31.386 -10.140 47.179 1.00 95.31 215 ASN A C 1
ATOM 1781 O O . ASN A 1 215 ? -32.129 -10.842 47.874 1.00 95.31 215 ASN A O 1
ATOM 1785 N N . LEU A 1 216 ? -30.348 -9.476 47.697 1.00 95.38 216 LEU A N 1
ATOM 1786 C CA . LEU A 1 216 ? -30.019 -9.465 49.123 1.00 95.38 216 LEU A CA 1
ATOM 1787 C C . LEU A 1 216 ? -31.174 -8.895 49.949 1.00 95.38 216 LEU A C 1
ATOM 1789 O O . LEU A 1 216 ? -31.630 -9.555 50.885 1.00 95.38 216 LEU A O 1
ATOM 1793 N N . LEU A 1 217 ? -31.716 -7.737 49.565 1.00 94.19 217 LEU A N 1
ATOM 1794 C CA . LEU A 1 217 ? -32.856 -7.116 50.242 1.00 94.19 217 LEU A CA 1
ATOM 1795 C C . LEU A 1 217 ? -34.102 -8.004 50.207 1.00 94.19 217 LEU A C 1
ATOM 1797 O O . LEU A 1 217 ? -34.740 -8.195 51.242 1.00 94.19 217 LEU A O 1
ATOM 1801 N N . LYS A 1 218 ? -34.424 -8.620 49.062 1.00 96.50 218 LYS A N 1
ATOM 1802 C CA . LYS A 1 218 ? -35.519 -9.602 48.956 1.00 96.50 218 LYS A CA 1
ATOM 1803 C C . LYS A 1 218 ? -35.322 -10.773 49.919 1.00 96.50 218 LYS A C 1
ATOM 1805 O O . LYS A 1 218 ? -36.273 -11.185 50.590 1.00 96.50 218 LYS A O 1
ATOM 1810 N N . SER A 1 219 ? -34.097 -11.290 50.034 1.00 93.81 219 SER A N 1
ATOM 1811 C CA . SER A 1 219 ? -33.785 -12.371 50.974 1.00 93.81 219 SER A CA 1
ATOM 1812 C C . SER A 1 219 ? -33.954 -11.931 52.434 1.00 93.81 219 SER A C 1
ATOM 1814 O O . SER A 1 219 ? -34.553 -12.657 53.229 1.00 93.81 219 SER A O 1
ATOM 1816 N N . SER A 1 220 ? -33.517 -10.715 52.778 1.00 93.44 220 SER A N 1
ATOM 1817 C CA . SER A 1 220 ? -33.657 -10.131 54.115 1.00 93.44 220 SER A CA 1
ATOM 1818 C C . SER A 1 220 ? -35.120 -9.887 54.476 1.00 93.44 220 SER A C 1
ATOM 1820 O O . SER A 1 220 ? -35.557 -10.300 55.547 1.00 93.44 220 SER A O 1
ATOM 1822 N N . ILE A 1 221 ? -35.917 -9.322 53.563 1.00 94.62 221 ILE A N 1
ATOM 1823 C CA . ILE A 1 221 ? -37.370 -9.158 53.734 1.00 94.62 221 ILE A CA 1
ATOM 1824 C C . ILE A 1 221 ? -38.030 -10.513 53.994 1.00 94.62 221 ILE A C 1
ATOM 1826 O O . ILE A 1 221 ? -38.842 -10.639 54.909 1.00 94.62 221 ILE A O 1
ATOM 1830 N N . THR A 1 222 ? -37.654 -11.544 53.236 1.00 93.62 222 THR A N 1
ATOM 1831 C CA . THR A 1 222 ? -38.194 -12.899 53.420 1.00 93.62 222 THR A CA 1
ATOM 1832 C C . THR A 1 222 ? -37.841 -13.455 54.803 1.00 93.62 222 THR A C 1
ATOM 1834 O O . THR A 1 222 ? -38.711 -13.991 55.491 1.00 93.62 222 THR A O 1
ATOM 1837 N N . LYS A 1 223 ? -36.597 -13.270 55.267 1.00 93.38 223 LYS A N 1
ATOM 1838 C CA . LYS A 1 223 ? -36.169 -13.655 56.624 1.00 93.38 223 LYS A CA 1
ATOM 1839 C C . LYS A 1 223 ? -36.974 -12.925 57.703 1.00 93.38 223 LYS A C 1
ATOM 1841 O O . LYS A 1 223 ? -37.489 -13.580 58.608 1.00 93.38 223 LYS A O 1
ATOM 1846 N N . TYR A 1 224 ? -37.139 -11.605 57.592 1.00 91.50 224 TYR A N 1
ATOM 1847 C CA . TYR A 1 224 ? -37.917 -10.820 58.556 1.00 91.50 224 TYR A CA 1
ATOM 1848 C C . TYR A 1 224 ? -39.399 -11.199 58.556 1.00 91.50 224 TYR A C 1
ATOM 1850 O O . TYR A 1 224 ? -39.983 -11.352 59.627 1.00 91.50 224 TYR A O 1
ATOM 1858 N N . LYS A 1 225 ? -39.996 -11.433 57.382 1.00 93.06 225 LYS A N 1
ATOM 1859 C CA . LYS A 1 225 ? -41.375 -11.920 57.258 1.00 93.06 225 LYS A CA 1
ATOM 1860 C C . LYS A 1 225 ? -41.547 -13.277 57.945 1.00 93.06 225 LYS A C 1
ATOM 1862 O O . LYS A 1 225 ? -42.474 -13.448 58.730 1.00 93.06 225 LYS A O 1
ATOM 1867 N N . ASN A 1 226 ? -40.615 -14.207 57.732 1.00 89.25 226 ASN A N 1
ATOM 1868 C CA . ASN A 1 226 ? -40.628 -15.516 58.388 1.00 89.25 226 ASN A CA 1
ATOM 1869 C C . ASN A 1 226 ? -40.458 -15.409 59.914 1.00 89.25 226 ASN A C 1
ATOM 1871 O O . ASN A 1 226 ? -41.147 -16.105 60.657 1.00 89.25 226 ASN A O 1
ATOM 1875 N N . ALA A 1 227 ? -39.573 -14.535 60.401 1.00 83.88 227 ALA A N 1
ATOM 1876 C CA . ALA A 1 227 ? -39.396 -14.290 61.834 1.00 83.88 227 ALA A CA 1
ATOM 1877 C C . ALA A 1 227 ? -40.646 -13.657 62.475 1.00 83.88 227 ALA A C 1
ATOM 1879 O O . ALA A 1 227 ? -41.022 -14.012 63.595 1.00 83.88 227 ALA A O 1
ATOM 1880 N N . LEU A 1 228 ? -41.318 -12.755 61.754 1.00 82.31 228 LEU A N 1
ATOM 1881 C CA . LEU A 1 228 ? -42.567 -12.135 62.190 1.00 82.31 228 LEU A CA 1
ATOM 1882 C C . LEU A 1 228 ? -43.711 -13.155 62.262 1.00 82.31 228 LEU A C 1
ATOM 1884 O O . LEU A 1 228 ? -44.405 -13.205 63.275 1.00 82.31 228 LEU A O 1
ATOM 1888 N N . GLU A 1 229 ? -43.868 -14.009 61.247 1.00 82.44 229 GLU A N 1
ATOM 1889 C CA . GLU A 1 229 ? -44.870 -15.087 61.248 1.00 82.44 229 GLU A CA 1
ATOM 1890 C C . GLU A 1 229 ? -44.600 -16.123 62.352 1.00 82.44 229 GLU A C 1
ATOM 1892 O O . GLU A 1 229 ? -45.527 -16.534 63.048 1.00 82.44 229 GLU A O 1
ATOM 1897 N N . ARG A 1 230 ? -43.333 -16.470 62.629 1.00 77.25 230 ARG A N 1
ATOM 1898 C CA . ARG A 1 230 ? -42.973 -17.309 63.791 1.00 77.25 230 ARG A CA 1
ATOM 1899 C C . ARG A 1 230 ? -43.385 -16.667 65.120 1.00 77.25 230 ARG A C 1
ATOM 1901 O O . ARG A 1 230 ? -43.874 -17.366 66.005 1.00 77.25 230 ARG A O 1
ATOM 1908 N N . ARG A 1 231 ? -43.254 -15.341 65.261 1.00 70.94 231 ARG A N 1
ATOM 1909 C CA . ARG A 1 231 ? -43.741 -14.608 66.445 1.00 70.94 231 ARG A CA 1
ATOM 1910 C C . ARG A 1 231 ? -45.270 -14.549 66.516 1.00 70.94 231 ARG A C 1
ATOM 1912 O O . ARG A 1 231 ? -45.822 -14.650 67.610 1.00 70.94 231 ARG A O 1
ATOM 1919 N N . LYS A 1 232 ? -45.956 -14.403 65.377 1.00 72.75 232 LYS A N 1
ATOM 1920 C CA . LYS A 1 232 ? -47.427 -14.401 65.303 1.00 72.75 232 LYS A CA 1
ATOM 1921 C C . LYS A 1 232 ? -48.003 -15.761 65.708 1.00 72.75 232 LYS A C 1
ATOM 1923 O O . LYS A 1 232 ? -48.903 -15.807 66.539 1.00 72.75 232 LYS A O 1
ATOM 1928 N N . ASN A 1 233 ? -47.403 -16.848 65.225 1.00 56.75 233 ASN A N 1
ATOM 1929 C CA . ASN A 1 233 ? -47.817 -18.222 65.530 1.00 56.75 233 ASN A CA 1
ATOM 1930 C C . ASN A 1 233 ? -47.402 -18.678 66.943 1.00 56.75 233 ASN A C 1
ATOM 1932 O O . ASN A 1 233 ? -47.983 -19.612 67.489 1.00 56.75 233 ASN A O 1
ATOM 1936 N N . SER A 1 234 ? -46.428 -18.006 67.566 1.00 53.78 234 SER A N 1
ATOM 1937 C CA . SER A 1 234 ? -46.063 -18.211 68.975 1.00 53.78 234 SER A CA 1
ATOM 1938 C C . SER A 1 234 ? -47.064 -17.564 69.949 1.00 53.78 234 SER A C 1
ATOM 1940 O O . SER A 1 234 ? -47.318 -18.114 71.020 1.00 53.78 234 SER A O 1
ATOM 1942 N N . LYS A 1 235 ? -47.717 -16.452 69.573 1.00 50.34 235 LYS A N 1
ATOM 1943 C CA . LYS A 1 235 ? -48.745 -15.794 70.407 1.00 50.34 235 LYS A CA 1
ATOM 1944 C C . LYS A 1 235 ? -50.056 -16.579 70.526 1.00 50.34 235 LYS A C 1
ATOM 1946 O O . LYS A 1 235 ? -50.822 -16.330 71.451 1.00 50.34 235 LYS A O 1
ATOM 1951 N N . THR A 1 236 ? -50.313 -17.543 69.646 1.00 51.16 236 THR A N 1
ATOM 1952 C CA . THR A 1 236 ? -51.507 -18.403 69.712 1.00 51.16 236 THR A CA 1
ATOM 1953 C C . THR A 1 236 ? -51.408 -19.541 70.737 1.00 51.16 236 THR A C 1
ATOM 1955 O O . THR A 1 236 ? -52.374 -20.284 70.893 1.00 51.16 236 THR A O 1
ATOM 1958 N N . HIS A 1 237 ? -50.296 -19.672 71.479 1.00 47.75 237 HIS A N 1
ATOM 1959 C CA . HIS A 1 237 ? -50.137 -20.750 72.469 1.00 47.75 237 HIS A CA 1
ATOM 1960 C C . HIS A 1 237 ? -49.609 -20.349 73.855 1.00 47.75 237 HIS A C 1
ATOM 1962 O O . HIS A 1 237 ? -49.189 -21.207 74.622 1.00 47.75 237 HIS A O 1
ATOM 1968 N N . SER A 1 238 ? -49.675 -19.072 74.235 1.00 44.44 238 SER A N 1
ATOM 1969 C CA . SER A 1 238 ? -49.361 -18.673 75.612 1.00 44.44 238 SER A CA 1
ATOM 1970 C C . SER A 1 238 ? -50.135 -17.421 76.019 1.00 44.44 238 SER A C 1
ATOM 1972 O O . SER A 1 238 ? -49.756 -16.294 75.704 1.00 44.44 238 SER A O 1
ATOM 1974 N N . ARG A 1 239 ? -51.257 -17.630 76.716 1.00 48.34 239 ARG A N 1
ATOM 1975 C CA . ARG A 1 239 ? -51.876 -16.617 77.577 1.00 48.34 239 ARG A CA 1
ATOM 1976 C C . ARG A 1 239 ? -51.359 -16.855 78.990 1.00 48.34 239 ARG A C 1
ATOM 1978 O O . ARG A 1 239 ? -52.008 -17.556 79.754 1.00 48.34 239 ARG A O 1
ATOM 1985 N N . SER A 1 240 ? -50.232 -16.239 79.324 1.00 38.69 240 SER A N 1
ATOM 1986 C CA . SER A 1 240 ? -49.833 -16.043 80.715 1.00 38.69 240 SER A CA 1
ATOM 1987 C C . SER A 1 240 ? -49.325 -14.621 80.888 1.00 38.69 240 SER A C 1
ATOM 1989 O O . SER A 1 240 ? -48.366 -14.181 80.262 1.00 38.69 240 SER A O 1
ATOM 1991 N N . SER A 1 241 ? -50.057 -13.899 81.718 1.00 44.19 241 SER A N 1
ATOM 1992 C CA . SER A 1 241 ? -49.779 -12.581 82.257 1.00 44.19 241 SER A CA 1
ATOM 1993 C C . SER A 1 241 ? -48.402 -12.496 82.924 1.00 44.19 241 SER A C 1
ATOM 1995 O O . SER A 1 241 ? -48.207 -13.062 83.995 1.00 44.19 241 SER A O 1
ATOM 1997 N N . SER A 1 242 ? -47.490 -11.704 82.360 1.00 38.81 242 SER A N 1
ATOM 1998 C CA . SER A 1 242 ? -46.513 -10.949 83.150 1.00 38.81 242 SER A CA 1
ATOM 1999 C C . SER A 1 242 ? -46.161 -9.653 82.429 1.00 38.81 242 SER A C 1
ATOM 2001 O O . SER A 1 242 ? -45.764 -9.642 81.264 1.00 38.81 242 SER A O 1
ATOM 2003 N N . SER A 1 243 ? -46.353 -8.549 83.134 1.00 49.00 243 SER A N 1
ATOM 2004 C CA . SER A 1 243 ? -45.949 -7.211 82.738 1.00 49.00 243 SER A CA 1
ATOM 2005 C C . SER A 1 243 ? -44.435 -7.090 82.540 1.00 49.00 243 SER A C 1
ATOM 2007 O O . SER A 1 243 ? -43.670 -7.675 83.300 1.00 49.00 243 SER A O 1
ATOM 2009 N N . ALA A 1 244 ? -44.076 -6.182 81.628 1.00 48.19 244 ALA A N 1
ATOM 2010 C CA . ALA A 1 244 ? -42.800 -5.476 81.495 1.00 48.19 244 ALA A CA 1
ATOM 2011 C C . ALA A 1 244 ? -41.647 -6.184 80.743 1.00 48.19 244 ALA A C 1
ATOM 2013 O O . ALA A 1 244 ? -41.302 -7.329 81.000 1.00 48.19 244 ALA A O 1
ATOM 2014 N N . LEU A 1 245 ? -41.031 -5.409 79.833 1.00 45.03 245 LEU A N 1
ATOM 2015 C CA . LEU A 1 245 ? -39.701 -5.572 79.207 1.00 45.03 245 LEU A CA 1
ATOM 2016 C C . LEU A 1 245 ? -39.529 -6.379 77.899 1.00 45.03 245 LEU A C 1
ATOM 2018 O O . LEU A 1 245 ? -38.402 -6.577 77.466 1.00 45.03 245 LEU A O 1
ATOM 2022 N N . THR A 1 246 ? -40.585 -6.739 77.162 1.00 49.28 246 THR A N 1
ATOM 2023 C CA . THR A 1 246 ? -40.449 -7.402 75.832 1.00 4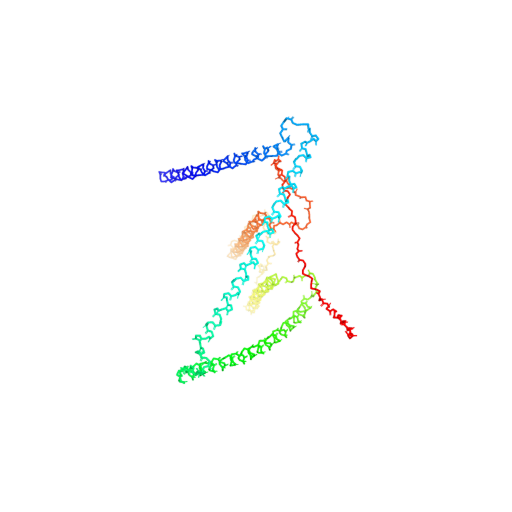9.28 246 THR A CA 1
ATOM 2024 C C . THR A 1 246 ? -40.602 -6.478 74.609 1.00 49.28 246 THR A C 1
ATOM 2026 O O . THR A 1 246 ? -40.749 -6.945 73.475 1.00 49.28 246 THR A O 1
ATOM 2029 N N . GLY A 1 247 ? -40.561 -5.158 74.810 1.00 53.94 247 GLY A N 1
ATOM 2030 C CA . GLY A 1 247 ? -40.524 -4.167 73.730 1.00 53.94 247 GLY A CA 1
ATOM 2031 C C . GLY A 1 247 ? -39.086 -3.830 73.343 1.00 53.94 247 GLY A C 1
ATOM 2032 O O . GLY A 1 247 ? -38.242 -3.684 74.218 1.00 53.94 247 GLY A O 1
ATOM 2033 N N . VAL A 1 248 ? -38.809 -3.700 72.042 1.00 50.41 248 VAL A N 1
ATOM 2034 C CA . VAL A 1 248 ? -37.528 -3.185 71.531 1.00 50.41 248 VAL A CA 1
ATOM 2035 C C . VAL A 1 248 ? -37.281 -1.821 72.176 1.00 50.41 248 VAL A C 1
ATOM 2037 O O . VAL A 1 248 ? -37.974 -0.858 71.849 1.00 50.41 248 VAL A O 1
ATOM 2040 N N . LEU A 1 249 ? -36.348 -1.757 73.126 1.00 49.34 249 LEU A N 1
ATOM 2041 C CA . LEU A 1 249 ? -35.969 -0.508 73.777 1.00 49.34 249 LEU A CA 1
ATOM 2042 C C . LEU A 1 249 ? -35.312 0.396 72.730 1.00 49.34 249 LEU A C 1
ATOM 2044 O O . LEU A 1 249 ? -34.392 -0.011 72.021 1.00 49.34 249 LEU A O 1
ATOM 2048 N N . SER A 1 250 ? -35.812 1.623 72.610 1.00 53.91 250 SER A N 1
ATOM 2049 C CA . SER A 1 250 ? -35.213 2.652 71.762 1.00 53.91 250 SER A CA 1
ATOM 2050 C C . SER A 1 250 ? -33.810 2.994 72.265 1.00 53.91 250 SER A C 1
ATOM 2052 O O . SER A 1 250 ? -33.574 3.018 73.471 1.00 53.91 250 SER A O 1
ATOM 2054 N N . ALA A 1 251 ? -32.888 3.340 71.361 1.00 53.69 251 ALA A N 1
ATOM 2055 C CA . ALA A 1 251 ? -31.532 3.771 71.720 1.00 53.69 251 ALA A CA 1
ATOM 2056 C C . ALA A 1 251 ? -31.523 4.915 72.757 1.00 53.69 251 ALA A C 1
ATOM 2058 O O . ALA A 1 251 ? -30.642 4.959 73.608 1.00 53.69 251 ALA A O 1
ATOM 2059 N N . LYS A 1 252 ? -32.545 5.787 72.742 1.00 51.75 252 LYS A N 1
ATOM 2060 C CA . LYS A 1 252 ? -32.735 6.833 73.762 1.00 51.75 252 LYS A CA 1
ATOM 2061 C C . LYS A 1 252 ? -33.131 6.278 75.133 1.00 51.75 252 LYS A C 1
ATOM 2063 O O . LYS A 1 252 ? -32.614 6.748 76.131 1.00 51.75 252 LYS A O 1
ATOM 2068 N N . GLN A 1 253 ? -33.984 5.255 75.174 1.00 55.31 253 GLN A N 1
ATOM 2069 C CA . GLN A 1 253 ? -34.425 4.609 76.418 1.00 55.31 253 GLN A CA 1
ATOM 2070 C C . GLN A 1 253 ? -33.301 3.783 77.052 1.00 55.31 253 GLN A C 1
ATOM 2072 O O . GLN A 1 253 ? -33.176 3.735 78.269 1.00 55.31 253 GLN A O 1
ATOM 2077 N N . VAL A 1 254 ? -32.453 3.160 76.227 1.00 58.00 254 VAL A N 1
ATOM 2078 C CA . VAL A 1 254 ? -31.233 2.483 76.692 1.00 58.00 254 VAL A CA 1
ATOM 2079 C C . VAL A 1 254 ? -30.226 3.498 77.234 1.00 58.00 254 VAL A C 1
ATOM 2081 O O . VAL A 1 254 ? -29.599 3.243 78.253 1.00 58.00 254 VAL A O 1
ATOM 2084 N N . GLN A 1 255 ? -30.088 4.656 76.582 1.00 59.31 255 GLN A N 1
ATOM 2085 C CA . GLN A 1 255 ? -29.200 5.717 77.045 1.00 59.31 255 GLN A CA 1
ATOM 2086 C C . GLN A 1 255 ? -29.681 6.339 78.362 1.00 59.31 255 GLN A C 1
ATOM 2088 O O . GLN A 1 255 ? -28.870 6.452 79.271 1.00 59.31 255 GLN A O 1
ATOM 2093 N N . GLU A 1 256 ? -30.976 6.647 78.496 1.00 60.00 256 GLU A N 1
ATOM 2094 C CA . GLU A 1 256 ? -31.580 7.178 79.730 1.00 60.00 256 GLU A CA 1
ATOM 2095 C C . GLU A 1 256 ? -31.395 6.231 80.925 1.00 60.00 256 GLU A C 1
ATOM 2097 O O . GLU A 1 256 ? -30.961 6.681 81.983 1.00 60.00 256 GLU A O 1
ATOM 2102 N N . LEU A 1 257 ? -31.607 4.921 80.736 1.00 61.66 257 LEU A N 1
ATOM 2103 C CA . LEU A 1 257 ? -31.393 3.897 81.771 1.00 61.66 257 LEU A CA 1
ATOM 2104 C C . LEU A 1 257 ? -29.926 3.748 82.205 1.00 61.66 257 LEU A C 1
ATOM 2106 O O . LEU A 1 257 ? -29.662 3.313 83.322 1.00 61.66 257 LEU A O 1
ATOM 2110 N N . LEU A 1 258 ? -28.973 4.064 81.324 1.00 59.62 258 LEU A N 1
ATOM 2111 C CA . LEU A 1 258 ? -27.537 3.994 81.615 1.00 59.62 258 LEU A CA 1
ATOM 2112 C C . LEU A 1 258 ? -26.981 5.292 82.221 1.00 59.62 258 LEU A C 1
ATOM 2114 O O . LEU A 1 258 ? -25.890 5.268 82.783 1.00 59.62 258 LEU A O 1
ATOM 2118 N N . SER A 1 259 ? -27.693 6.414 82.082 1.00 62.34 259 SER A N 1
ATOM 2119 C CA . SER A 1 259 ? -27.275 7.733 82.581 1.00 62.34 259 SER A CA 1
ATOM 2120 C C . SER A 1 259 ? -27.859 8.121 83.944 1.00 62.34 259 SER A C 1
ATOM 2122 O O . SER A 1 259 ? -27.479 9.164 84.473 1.00 62.34 259 SER A O 1
ATOM 2124 N N . GLU A 1 260 ? -28.753 7.319 84.534 1.00 53.38 260 GLU A N 1
ATOM 2125 C CA . GLU A 1 260 ? -29.160 7.519 85.929 1.00 53.38 260 GLU A CA 1
ATOM 2126 C C . GLU A 1 260 ? -28.030 7.093 86.879 1.00 53.38 260 GLU A C 1
ATOM 2128 O O . GLU A 1 260 ? -27.687 5.919 87.001 1.00 53.38 260 GLU A O 1
ATOM 2133 N N . ASP A 1 261 ? -27.458 8.083 87.563 1.00 45.62 261 ASP A N 1
ATOM 2134 C CA . ASP A 1 261 ? -26.272 8.015 88.429 1.00 45.62 261 ASP A CA 1
ATOM 2135 C C . ASP A 1 261 ? -26.553 7.339 89.791 1.00 45.62 261 ASP A C 1
ATOM 2137 O O . ASP A 1 261 ? -26.062 7.734 90.849 1.00 45.62 261 ASP A O 1
ATOM 2141 N N . HIS A 1 262 ? -27.440 6.346 89.810 1.00 47.75 262 HIS A N 1
ATOM 2142 C CA . HIS A 1 262 ? -27.743 5.538 90.986 1.00 47.75 262 HIS A CA 1
ATOM 2143 C C . HIS A 1 262 ? -27.273 4.129 90.689 1.00 47.75 262 HIS A C 1
ATOM 2145 O O . HIS A 1 262 ? -27.752 3.512 89.743 1.00 47.75 262 HIS A O 1
ATOM 2151 N N . GLY A 1 263 ? -26.321 3.632 91.486 1.00 52.75 263 GLY A N 1
ATOM 2152 C CA . GLY A 1 263 ? -25.773 2.281 91.378 1.00 52.75 263 GLY A CA 1
ATOM 2153 C C . GLY A 1 263 ? -26.885 1.239 91.274 1.00 52.75 263 GLY A C 1
ATOM 2154 O O . GLY A 1 263 ? -27.424 0.775 92.279 1.00 52.75 263 GLY A O 1
ATOM 2155 N N . CYS A 1 264 ? -27.252 0.901 90.040 1.00 47.69 264 CYS A N 1
ATOM 2156 C CA . CYS A 1 264 ? -28.381 0.045 89.746 1.00 47.69 264 CYS A CA 1
ATOM 2157 C C . CYS A 1 264 ? -27.909 -1.393 89.930 1.00 47.69 264 CYS A C 1
ATOM 2159 O O . CYS A 1 264 ? -27.379 -2.030 89.018 1.00 47.69 264 CYS A O 1
ATOM 2161 N N . SER A 1 265 ? -28.055 -1.905 91.151 1.00 49.31 265 SER A N 1
ATOM 2162 C CA . SER A 1 265 ? -28.010 -3.344 91.377 1.00 49.31 265 SER A CA 1
ATOM 2163 C C . SER A 1 265 ? -29.267 -3.942 90.747 1.00 49.31 265 SER A C 1
ATOM 2165 O O . SER A 1 265 ? -30.306 -4.097 91.383 1.00 49.31 265 SER A O 1
ATOM 2167 N N . LEU A 1 266 ? -29.188 -4.240 89.448 1.00 56.31 266 LEU A N 1
ATOM 2168 C CA . LEU A 1 266 ? -30.158 -5.104 88.789 1.00 56.31 266 LEU A CA 1
ATOM 2169 C C . LEU A 1 266 ? -30.258 -6.378 89.643 1.00 56.31 266 LEU A C 1
ATOM 2171 O O . LEU A 1 266 ? -29.226 -7.016 89.878 1.00 56.31 266 LEU A O 1
ATOM 2175 N N . PRO A 1 267 ? -31.446 -6.757 90.148 1.00 54.62 267 PRO A N 1
ATOM 2176 C CA . PRO A 1 267 ? -31.571 -7.965 90.948 1.00 54.62 267 PRO A CA 1
ATOM 2177 C C . PRO A 1 267 ? -31.042 -9.129 90.108 1.00 54.62 267 PRO A C 1
ATOM 2179 O O . PRO A 1 267 ? -31.415 -9.247 88.936 1.00 54.62 267 PRO A O 1
ATOM 2182 N N . ALA A 1 268 ? -30.144 -9.945 90.674 1.00 59.16 268 ALA A N 1
ATOM 2183 C CA . ALA A 1 268 ? -29.476 -11.072 90.011 1.00 59.16 268 ALA A CA 1
ATOM 2184 C C . ALA A 1 268 ? -30.454 -12.233 89.760 1.00 59.16 268 ALA A C 1
ATOM 2186 O O . ALA A 1 268 ? -30.284 -13.359 90.221 1.00 59.16 268 ALA A O 1
ATOM 2187 N N . THR A 1 269 ? -31.535 -11.927 89.055 1.00 72.38 269 THR A N 1
ATOM 2188 C CA . THR A 1 269 ? -32.502 -12.889 88.564 1.00 72.38 269 THR A CA 1
ATOM 2189 C C . THR A 1 269 ? -31.931 -13.534 87.300 1.00 72.38 269 THR A C 1
ATOM 2191 O O . THR A 1 269 ? -31.233 -12.880 86.522 1.00 72.38 269 THR A O 1
ATOM 2194 N N . PRO A 1 270 ? -32.218 -14.815 87.040 1.00 70.00 270 PRO A N 1
ATOM 2195 C CA . PRO A 1 270 ? -31.757 -15.480 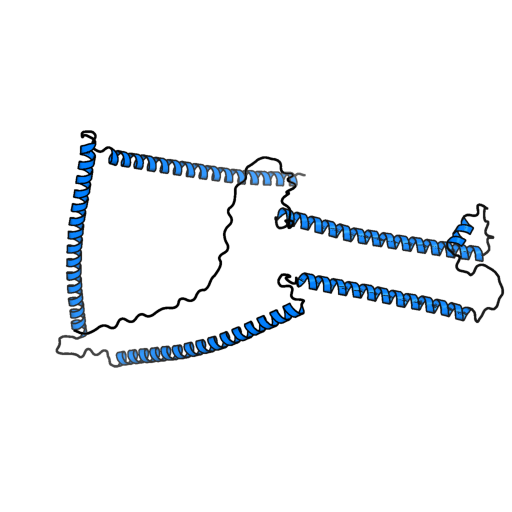85.821 1.00 70.00 270 PRO A CA 1
ATOM 2196 C C . PRO A 1 270 ? -32.207 -14.754 84.539 1.00 70.00 270 PRO A C 1
ATOM 2198 O O . PRO A 1 270 ? -31.505 -14.809 83.530 1.00 70.00 270 PRO A O 1
ATOM 2201 N N . GLN A 1 271 ? -33.323 -14.018 84.593 1.00 67.19 271 GLN A N 1
ATOM 2202 C CA . GLN A 1 271 ? -33.828 -13.215 83.482 1.00 67.19 271 GLN A CA 1
ATOM 2203 C C . GLN A 1 271 ? -32.971 -11.967 83.213 1.00 67.19 271 GLN A C 1
ATOM 2205 O O . GLN A 1 271 ? -32.555 -11.768 82.076 1.00 67.19 271 GLN A O 1
ATOM 2210 N N . SER A 1 272 ? -32.617 -11.180 84.237 1.00 71.00 272 SER A N 1
ATOM 2211 C CA . SER A 1 272 ? -31.773 -9.984 84.055 1.00 71.00 272 SER A CA 1
ATOM 2212 C C . SER A 1 272 ? -30.370 -10.340 83.554 1.00 71.00 272 SER A C 1
ATOM 2214 O O . SER A 1 272 ? -29.810 -9.636 82.717 1.00 71.00 272 SER A O 1
ATOM 2216 N N . ILE A 1 273 ? -29.827 -11.481 83.989 1.00 72.38 273 ILE A N 1
ATOM 2217 C CA . ILE A 1 273 ? -28.555 -12.018 83.485 1.00 72.38 273 ILE A CA 1
ATOM 2218 C C . ILE A 1 273 ? -28.680 -12.437 82.010 1.00 72.38 273 ILE A C 1
ATOM 2220 O O . ILE A 1 273 ? -27.749 -12.220 81.233 1.00 72.38 273 ILE A O 1
ATOM 2224 N N . SER A 1 274 ? -29.810 -13.028 81.606 1.00 73.62 274 SER A N 1
ATOM 2225 C CA . SER A 1 274 ? -30.083 -13.382 80.205 1.00 73.62 274 SER A CA 1
ATOM 2226 C C . SER A 1 274 ? -30.199 -12.142 79.315 1.00 73.62 274 SER A C 1
ATOM 2228 O O . SER A 1 274 ? -29.602 -12.100 78.239 1.00 73.62 274 SER A O 1
ATOM 2230 N N . ASP A 1 275 ? -30.906 -11.111 79.776 1.00 74.44 275 ASP A N 1
ATOM 2231 C CA . ASP A 1 275 ? -31.097 -9.865 79.030 1.00 74.44 275 ASP A CA 1
ATOM 2232 C C . ASP A 1 275 ? -29.773 -9.094 78.890 1.00 74.44 275 ASP A C 1
ATOM 2234 O O . ASP A 1 275 ? -29.437 -8.624 77.801 1.00 74.44 275 ASP A O 1
ATOM 2238 N N . LEU A 1 276 ? -28.953 -9.057 79.949 1.00 79.69 276 LEU A N 1
ATOM 2239 C CA . LEU A 1 276 ? -27.615 -8.460 79.911 1.00 79.69 276 LEU A CA 1
ATOM 2240 C C . LEU A 1 276 ? -26.679 -9.219 78.957 1.00 79.69 276 LEU A C 1
ATOM 2242 O O . LEU A 1 276 ? -25.937 -8.599 78.196 1.00 79.69 276 LEU A O 1
ATOM 2246 N N . LYS A 1 277 ? -26.738 -10.561 78.948 1.00 74.06 277 LYS A N 1
ATOM 2247 C CA . LYS A 1 277 ? -26.009 -11.388 77.972 1.00 74.06 277 LYS A CA 1
ATOM 2248 C C . LYS A 1 277 ? -26.467 -11.087 76.548 1.00 74.06 277 LYS A C 1
ATOM 2250 O O . LYS A 1 277 ? -25.621 -10.901 75.678 1.00 74.06 277 LYS A O 1
ATOM 2255 N N . SER A 1 278 ? -27.773 -10.981 76.305 1.00 72.31 278 SER A N 1
ATOM 2256 C CA . SER A 1 278 ? -28.312 -10.619 74.989 1.00 72.31 278 SER A CA 1
ATOM 2257 C C . SER A 1 278 ? -27.828 -9.239 74.537 1.00 72.31 278 SER A C 1
ATOM 2259 O O . SER A 1 278 ? -27.413 -9.088 73.389 1.00 72.31 278 SER A O 1
ATOM 2261 N N . LEU A 1 279 ? -27.831 -8.244 75.429 1.00 80.69 279 LEU A N 1
ATOM 2262 C CA . LEU A 1 279 ? -27.338 -6.897 75.135 1.00 80.69 279 LEU A CA 1
ATOM 2263 C C . LEU A 1 279 ? -25.833 -6.896 74.839 1.00 80.69 279 LEU A C 1
ATOM 2265 O O . LEU A 1 279 ? -25.405 -6.303 73.852 1.00 80.69 279 LEU A O 1
ATOM 2269 N N . ALA A 1 280 ? -25.030 -7.593 75.647 1.00 72.94 280 ALA A N 1
ATOM 2270 C CA . ALA A 1 280 ? -23.593 -7.728 75.416 1.00 72.94 280 ALA A CA 1
ATOM 2271 C C . ALA A 1 280 ? -23.291 -8.408 74.071 1.00 72.94 280 ALA A C 1
ATOM 2273 O O . ALA A 1 280 ? -22.386 -7.980 73.356 1.00 72.94 280 ALA A O 1
ATOM 2274 N N . THR A 1 281 ? -24.081 -9.418 73.694 1.00 70.56 281 THR A N 1
ATOM 2275 C CA . THR A 1 281 ? -23.941 -10.112 72.403 1.00 70.56 281 THR A CA 1
ATOM 2276 C C . THR A 1 281 ? -24.288 -9.176 71.243 1.00 70.56 281 THR A C 1
ATOM 2278 O O . THR A 1 281 ? -23.502 -9.056 70.309 1.00 70.56 281 THR A O 1
ATOM 2281 N N . ALA A 1 282 ? -25.384 -8.417 71.344 1.00 75.19 282 ALA A N 1
ATOM 2282 C CA . ALA A 1 282 ? -25.774 -7.433 70.331 1.00 75.19 282 ALA A CA 1
ATOM 2283 C C . ALA A 1 282 ? -24.753 -6.287 70.185 1.00 75.19 282 ALA A C 1
ATOM 2285 O O . ALA A 1 282 ? -24.466 -5.834 69.074 1.00 75.19 282 ALA A O 1
ATOM 2286 N N . LEU A 1 283 ? -24.164 -5.820 71.292 1.00 82.38 283 LEU A N 1
ATOM 2287 C CA . LEU A 1 283 ? -23.096 -4.816 71.265 1.00 82.38 283 LEU A CA 1
ATOM 2288 C C . LEU A 1 283 ? -21.814 -5.370 70.628 1.00 82.38 283 LEU A C 1
ATOM 2290 O O . LEU A 1 283 ? -21.188 -4.670 69.832 1.00 82.38 283 LEU A O 1
ATOM 2294 N N . LEU A 1 284 ? -21.443 -6.622 70.921 1.00 82.06 284 LEU A N 1
ATOM 2295 C CA . LEU A 1 284 ? -20.310 -7.300 70.281 1.00 82.06 284 LEU A CA 1
ATOM 2296 C C . LEU A 1 284 ? -20.530 -7.485 68.776 1.00 82.06 284 LEU A C 1
ATOM 2298 O O . LEU A 1 284 ? -19.625 -7.186 67.998 1.00 82.06 284 LEU A O 1
ATOM 2302 N N . GLU A 1 285 ? -21.725 -7.908 68.361 1.00 79.50 285 GLU A N 1
ATOM 2303 C CA . GLU A 1 285 ? -22.114 -8.011 66.948 1.00 79.50 285 GLU A CA 1
ATOM 2304 C C . GLU A 1 285 ? -22.031 -6.645 66.254 1.00 79.50 285 GLU A C 1
ATOM 2306 O O . GLU A 1 285 ? -21.394 -6.522 65.210 1.00 79.50 285 GLU A O 1
ATOM 2311 N N . THR A 1 286 ? -22.543 -5.584 66.887 1.00 87.19 286 THR A N 1
ATOM 2312 C CA . THR A 1 286 ? -22.476 -4.212 66.351 1.00 87.19 286 THR A CA 1
ATOM 2313 C C . THR A 1 286 ? -21.030 -3.719 66.207 1.00 87.19 286 THR A C 1
ATOM 2315 O O . THR A 1 286 ? -20.680 -3.066 65.221 1.00 87.19 286 THR A O 1
ATOM 2318 N N . ILE A 1 287 ? -20.163 -4.008 67.183 1.00 88.19 287 ILE A N 1
ATOM 2319 C CA . ILE A 1 287 ? -18.733 -3.671 67.109 1.00 88.19 287 ILE A CA 1
ATOM 2320 C C . ILE A 1 287 ? -18.062 -4.462 65.984 1.00 88.19 287 ILE A C 1
ATOM 2322 O O . ILE A 1 287 ? -17.257 -3.900 65.238 1.00 88.19 287 ILE A O 1
ATOM 2326 N N . HIS A 1 288 ? -18.393 -5.745 65.836 1.00 87.44 288 HIS A N 1
ATOM 2327 C CA . HIS A 1 288 ? -17.855 -6.588 64.776 1.00 87.44 288 HIS A CA 1
ATOM 2328 C C . HIS A 1 288 ? -18.268 -6.083 63.386 1.00 87.44 288 HIS A C 1
ATOM 2330 O O . HIS A 1 288 ? -17.405 -5.896 62.529 1.00 87.44 288 HIS A O 1
ATOM 2336 N N . GLU A 1 289 ? -19.546 -5.753 63.186 1.00 88.94 289 GLU A N 1
ATOM 2337 C CA . GLU A 1 289 ? -20.053 -5.150 61.949 1.00 88.94 289 GLU A CA 1
ATOM 2338 C C . GLU A 1 289 ? -19.358 -3.820 61.635 1.00 88.94 289 GLU A C 1
ATOM 2340 O O . GLU A 1 289 ? -18.863 -3.623 60.523 1.00 88.94 289 GLU A O 1
ATOM 2345 N N . LYS A 1 290 ? -19.238 -2.915 62.617 1.00 91.94 290 LYS A N 1
ATOM 2346 C CA . LYS A 1 290 ? -18.525 -1.640 62.429 1.00 91.94 290 LYS A CA 1
ATOM 2347 C C . LYS A 1 290 ? -17.054 -1.850 62.068 1.00 91.94 290 LYS A C 1
ATOM 2349 O O . LYS A 1 290 ? -16.540 -1.156 61.191 1.00 91.94 290 LYS A O 1
ATOM 2354 N N . ASN A 1 291 ? -16.382 -2.816 62.694 1.00 90.38 291 ASN A N 1
ATOM 2355 C CA . ASN A 1 291 ? -15.008 -3.174 62.346 1.00 90.38 291 ASN A CA 1
ATOM 2356 C C . ASN A 1 291 ? -14.901 -3.714 60.913 1.00 90.38 291 ASN A C 1
ATOM 2358 O O . ASN A 1 291 ? -13.980 -3.328 60.192 1.00 90.38 291 ASN A O 1
ATOM 2362 N N . MET A 1 292 ? -15.858 -4.535 60.469 1.00 92.75 292 MET A N 1
ATOM 2363 C CA . MET A 1 292 ? -15.921 -5.016 59.086 1.00 92.75 292 MET A CA 1
ATOM 2364 C C . MET A 1 292 ? -16.108 -3.872 58.089 1.00 92.75 292 MET A C 1
ATOM 2366 O O . MET A 1 292 ? -15.368 -3.794 57.108 1.00 92.75 292 MET A O 1
ATOM 2370 N N . VAL A 1 293 ? -17.019 -2.932 58.359 1.00 93.19 293 VAL A N 1
ATOM 2371 C CA . VAL A 1 293 ? -17.225 -1.745 57.510 1.00 93.19 293 VAL A CA 1
ATOM 2372 C C . VAL A 1 293 ? -15.948 -0.906 57.414 1.00 93.19 293 VAL A C 1
ATOM 2374 O O . VAL A 1 293 ? -15.532 -0.539 56.316 1.00 93.19 293 VAL A O 1
ATOM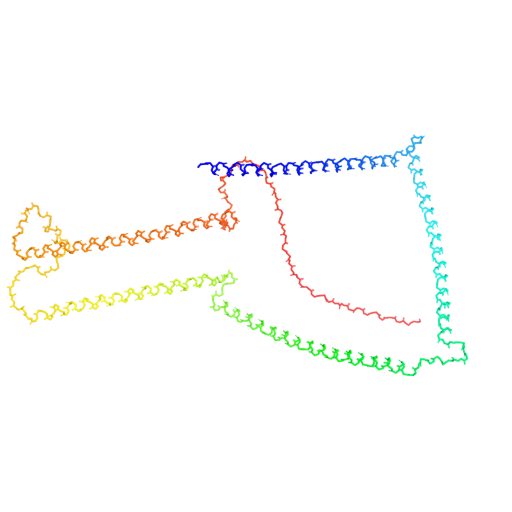 2377 N N . ILE A 1 294 ? -15.267 -0.654 58.538 1.00 93.62 294 ILE A N 1
ATOM 2378 C CA . ILE A 1 294 ? -13.990 0.077 58.548 1.00 93.62 294 ILE A CA 1
ATOM 2379 C C . ILE A 1 294 ? -12.917 -0.677 57.752 1.00 93.62 294 ILE A C 1
ATOM 2381 O O . ILE A 1 294 ? -12.150 -0.058 57.011 1.00 93.62 294 ILE A O 1
ATOM 2385 N N . GLN A 1 295 ? -12.849 -2.004 57.870 1.00 92.06 295 GLN A N 1
ATOM 2386 C CA . GLN A 1 295 ? -11.901 -2.822 57.115 1.00 92.06 295 GLN A CA 1
ATOM 2387 C C . GLN A 1 295 ? -12.169 -2.760 55.604 1.00 92.06 295 GLN A C 1
ATOM 2389 O O . GLN A 1 295 ? -11.237 -2.509 54.836 1.00 92.06 295 GLN A O 1
ATOM 2394 N N . HIS A 1 296 ? -13.425 -2.908 55.176 1.00 95.56 296 HIS A N 1
ATOM 2395 C CA . HIS A 1 296 ? -13.820 -2.747 53.774 1.00 95.56 296 HIS A CA 1
ATOM 2396 C C . HIS A 1 296 ? -13.512 -1.340 53.252 1.00 95.56 296 HIS A C 1
ATOM 2398 O O . HIS A 1 296 ? -12.977 -1.199 52.148 1.00 95.56 296 HIS A O 1
ATOM 2404 N N . GLN A 1 297 ? -13.756 -0.299 54.055 1.00 94.50 297 GLN A N 1
ATOM 2405 C CA . GLN A 1 297 ? -13.407 1.074 53.694 1.00 94.50 297 GLN A CA 1
ATOM 2406 C C . GLN A 1 297 ? -11.893 1.243 53.519 1.00 94.50 297 GLN A C 1
ATOM 2408 O O . GLN A 1 297 ? -11.448 1.830 52.534 1.00 94.50 297 GLN A O 1
ATOM 2413 N N . ARG A 1 298 ? -11.076 0.698 54.431 1.00 95.00 298 ARG A N 1
ATOM 2414 C CA . ARG A 1 298 ? -9.607 0.726 54.318 1.00 95.00 298 ARG A CA 1
ATOM 2415 C C . ARG A 1 298 ? -9.123 0.011 53.059 1.00 95.00 298 ARG A C 1
ATOM 2417 O O . ARG A 1 298 ? -8.237 0.519 52.376 1.00 95.00 298 ARG A O 1
ATOM 2424 N N . GLN A 1 299 ? -9.705 -1.141 52.732 1.00 93.75 299 GLN A N 1
ATOM 2425 C CA . GLN A 1 299 ? -9.355 -1.894 51.529 1.00 93.75 299 GLN A CA 1
ATOM 2426 C C . GLN A 1 299 ? -9.753 -1.149 50.250 1.00 93.75 299 GLN A C 1
ATOM 2428 O O . GLN A 1 299 ? -8.953 -1.067 49.319 1.00 93.75 299 GLN A O 1
ATOM 2433 N N . THR A 1 300 ? -10.933 -0.531 50.235 1.00 93.50 300 THR A N 1
ATOM 2434 C CA . THR A 1 300 ? -11.395 0.317 49.126 1.00 93.50 300 THR A CA 1
ATOM 2435 C C . THR A 1 300 ? -10.473 1.520 48.937 1.00 93.50 300 THR A C 1
ATOM 2437 O O . THR A 1 300 ? -9.979 1.752 47.836 1.00 93.50 300 THR A O 1
ATOM 2440 N N . ASN A 1 301 ? -10.136 2.226 50.022 1.00 93.69 301 ASN A N 1
ATOM 2441 C CA . ASN A 1 301 ? -9.199 3.350 49.984 1.00 93.69 301 ASN A CA 1
ATOM 2442 C C . ASN A 1 301 ? -7.806 2.923 49.503 1.00 93.69 301 ASN A C 1
ATOM 2444 O O . ASN A 1 301 ? -7.153 3.675 48.787 1.00 93.69 301 ASN A O 1
ATOM 2448 N N . LYS A 1 302 ? -7.357 1.709 49.842 1.00 96.31 302 LYS A N 1
ATOM 2449 C CA . LYS A 1 302 ? -6.092 1.156 49.339 1.00 96.31 302 LYS A CA 1
ATOM 2450 C C . LYS A 1 302 ? -6.125 0.934 47.824 1.00 96.31 302 LYS A C 1
ATOM 2452 O O . LYS A 1 302 ? -5.159 1.266 47.145 1.00 96.31 302 LYS A O 1
ATOM 2457 N N . ILE A 1 303 ? -7.223 0.398 47.287 1.00 93.31 303 ILE A N 1
ATOM 2458 C CA . ILE A 1 303 ? -7.395 0.204 45.837 1.00 93.31 303 ILE A CA 1
ATOM 2459 C C . ILE A 1 303 ? -7.431 1.557 45.118 1.00 93.31 303 ILE A C 1
ATOM 2461 O O . ILE A 1 303 ? -6.727 1.735 44.124 1.00 93.31 303 ILE A O 1
ATOM 2465 N N . LEU A 1 304 ? -8.194 2.519 45.645 1.00 95.69 304 LEU A N 1
ATOM 2466 C CA . LEU A 1 304 ? -8.251 3.880 45.107 1.00 95.69 304 LEU A CA 1
ATOM 2467 C C . LEU A 1 304 ? -6.873 4.548 45.133 1.00 95.69 304 LEU A C 1
ATOM 2469 O O . LEU A 1 304 ? -6.442 5.073 44.113 1.00 95.69 304 LEU A O 1
ATOM 2473 N N . GLY A 1 305 ? -6.143 4.451 46.246 1.00 94.12 305 GLY A N 1
ATOM 2474 C CA . GLY A 1 305 ? -4.781 4.975 46.363 1.00 94.12 305 GLY A CA 1
ATOM 2475 C C . GLY A 1 305 ? -3.819 4.362 45.343 1.00 94.12 305 GLY A C 1
ATOM 2476 O O . GLY A 1 305 ? -3.067 5.086 44.697 1.00 94.12 305 GLY A O 1
ATOM 2477 N N . ASN A 1 306 ? -3.891 3.045 45.118 1.00 95.00 306 ASN A N 1
ATOM 2478 C CA . ASN A 1 306 ? -3.090 2.382 44.085 1.00 95.00 306 ASN A CA 1
ATOM 2479 C C . ASN A 1 306 ? -3.438 2.879 42.673 1.00 95.00 306 ASN A C 1
ATOM 2481 O O . ASN A 1 306 ? -2.540 3.101 41.864 1.00 95.00 306 ASN A O 1
ATOM 2485 N N . ARG A 1 307 ? -4.730 3.067 42.374 1.00 96.00 307 ARG A N 1
ATOM 2486 C CA . ARG A 1 307 ? -5.202 3.585 41.080 1.00 96.00 307 ARG A CA 1
ATOM 2487 C C . ARG A 1 307 ? -4.732 5.023 40.857 1.00 96.00 307 ARG A C 1
ATOM 2489 O O . ARG A 1 307 ? -4.280 5.341 39.764 1.00 96.00 307 ARG A O 1
ATOM 2496 N N . VAL A 1 308 ? -4.793 5.866 41.890 1.00 95.62 308 VAL A N 1
ATOM 2497 C CA . VAL A 1 308 ? -4.270 7.241 41.859 1.00 95.62 308 VAL A CA 1
ATOM 2498 C C . VAL A 1 308 ? -2.766 7.230 41.592 1.00 95.62 308 VAL A C 1
ATOM 2500 O O . VAL A 1 308 ? -2.326 7.887 40.658 1.00 95.62 308 VAL A O 1
ATOM 2503 N N . ALA A 1 309 ? -1.992 6.409 42.305 1.00 94.31 309 ALA A N 1
ATOM 2504 C CA . ALA A 1 309 ? -0.551 6.287 42.071 1.00 94.31 309 ALA A CA 1
ATOM 2505 C C . ALA A 1 309 ? -0.216 5.785 40.648 1.00 94.31 309 ALA A C 1
ATOM 2507 O O . ALA A 1 309 ? 0.750 6.233 40.028 1.00 94.31 309 ALA A O 1
ATOM 2508 N N . GLU A 1 310 ? -1.015 4.864 40.099 1.00 94.00 310 GLU A N 1
ATOM 2509 C CA . GLU A 1 310 ? -0.875 4.403 38.714 1.00 94.00 310 GLU A CA 1
ATOM 2510 C C . GLU A 1 310 ? -1.160 5.531 37.710 1.00 94.00 310 GLU A C 1
ATOM 2512 O O . GLU A 1 310 ? -0.405 5.707 36.751 1.00 94.00 310 GLU A O 1
ATOM 2517 N N . LEU A 1 311 ? -2.222 6.310 37.939 1.00 93.69 311 LEU A N 1
ATOM 2518 C CA . LEU A 1 311 ? -2.573 7.465 37.113 1.00 93.69 311 LEU A CA 1
ATOM 2519 C C . LEU A 1 311 ? -1.506 8.559 37.191 1.00 93.69 311 LEU A C 1
ATOM 2521 O O . LEU A 1 311 ? -1.108 9.066 36.150 1.00 93.69 311 LEU A O 1
ATOM 2525 N N . GLU A 1 312 ? -0.971 8.856 38.376 1.00 92.38 312 GLU A N 1
ATOM 2526 C CA . GLU A 1 312 ? 0.151 9.784 38.552 1.00 92.38 312 GLU A CA 1
ATOM 2527 C C . GLU A 1 312 ? 1.391 9.320 37.776 1.00 92.38 312 GLU A C 1
ATOM 2529 O O . GLU A 1 312 ? 2.059 10.120 37.123 1.00 92.38 312 GLU A O 1
ATOM 2534 N N . LYS A 1 313 ? 1.694 8.016 37.781 1.00 93.25 313 LYS A N 1
ATOM 2535 C CA . LYS A 1 313 ? 2.812 7.465 37.002 1.00 93.25 313 LYS A CA 1
ATOM 2536 C C . LYS A 1 313 ? 2.577 7.590 35.495 1.00 93.25 313 LYS A C 1
ATOM 2538 O O . LYS A 1 313 ? 3.505 7.940 34.761 1.00 93.25 313 LYS A O 1
ATOM 2543 N N . LYS A 1 314 ? 1.359 7.303 35.025 1.00 92.44 314 LYS A N 1
ATOM 2544 C CA . LYS A 1 314 ? 0.981 7.464 33.611 1.00 92.44 314 LYS A CA 1
ATOM 2545 C C . LYS A 1 314 ? 1.054 8.929 33.193 1.00 92.44 314 LYS A C 1
ATOM 2547 O O . LYS A 1 314 ? 1.642 9.216 32.158 1.00 92.44 314 LYS A O 1
ATOM 2552 N N . LEU A 1 315 ? 0.558 9.837 34.031 1.00 87.31 315 LEU A N 1
ATOM 2553 C CA . LEU A 1 315 ? 0.620 11.279 33.817 1.00 87.31 315 LEU A CA 1
ATOM 2554 C C . LEU A 1 315 ? 2.066 11.758 33.662 1.00 87.31 315 LEU A C 1
ATOM 2556 O O . LEU A 1 315 ? 2.404 12.322 32.629 1.00 87.31 315 LEU A O 1
ATOM 2560 N N . ARG A 1 316 ? 2.953 11.409 34.604 1.00 86.50 316 ARG A N 1
ATOM 2561 C CA . ARG A 1 316 ? 4.388 11.740 34.508 1.00 86.50 316 ARG A CA 1
ATOM 2562 C C . ARG A 1 316 ? 5.038 11.186 33.242 1.00 86.50 316 ARG A C 1
ATOM 2564 O O . ARG A 1 316 ? 5.903 11.822 32.655 1.00 86.50 316 ARG A O 1
ATOM 2571 N N . THR A 1 317 ? 4.638 9.990 32.812 1.00 86.00 317 THR A N 1
ATOM 2572 C CA . THR A 1 317 ? 5.160 9.387 31.576 1.00 86.00 317 THR A CA 1
ATOM 2573 C C . THR A 1 317 ? 4.708 10.180 30.346 1.00 86.00 317 THR A C 1
ATOM 2575 O O . THR A 1 317 ? 5.511 10.412 29.447 1.00 86.00 317 THR A O 1
ATOM 2578 N N . LEU A 1 318 ? 3.451 10.631 30.317 1.00 82.75 318 LEU A N 1
ATOM 2579 C CA . LEU A 1 318 ? 2.909 11.464 29.239 1.00 82.75 318 LEU A CA 1
ATOM 2580 C C . LEU A 1 318 ? 3.523 12.872 29.220 1.00 82.75 318 LEU A C 1
ATOM 2582 O O . LEU A 1 318 ? 3.773 13.398 28.136 1.00 82.75 318 LEU A O 1
ATOM 2586 N N . GLU A 1 319 ? 3.812 13.450 30.388 1.00 81.00 319 GLU A N 1
ATOM 2587 C CA . GLU A 1 319 ? 4.538 14.720 30.529 1.00 81.00 319 GLU A CA 1
ATOM 2588 C C . GLU A 1 319 ? 5.967 14.609 29.974 1.00 81.00 319 GLU A C 1
ATOM 2590 O O . GLU A 1 319 ? 6.364 15.419 29.140 1.00 81.00 319 GLU A O 1
ATOM 2595 N N . ILE A 1 320 ? 6.723 13.570 30.361 1.00 79.75 320 ILE A N 1
ATOM 2596 C CA . ILE A 1 320 ? 8.094 13.329 29.864 1.00 79.75 320 ILE A CA 1
ATOM 2597 C C . ILE A 1 320 ? 8.103 13.059 28.354 1.00 79.75 320 ILE A C 1
ATOM 2599 O O . ILE A 1 320 ? 9.010 13.499 27.650 1.00 79.75 320 ILE A O 1
ATOM 2603 N N . ALA A 1 321 ? 7.101 12.340 27.845 1.00 77.38 321 ALA A N 1
ATOM 2604 C CA . ALA A 1 321 ? 6.982 12.044 26.421 1.00 77.38 321 ALA A CA 1
ATOM 2605 C C . ALA A 1 321 ? 6.527 13.257 25.583 1.00 77.38 321 ALA A C 1
ATOM 2607 O O . ALA A 1 321 ? 6.559 13.188 24.357 1.00 77.38 321 ALA A O 1
ATOM 2608 N N . GLY A 1 322 ? 6.096 14.357 26.213 1.00 73.75 322 GLY A N 1
ATOM 2609 C CA . GLY A 1 322 ? 5.582 15.544 25.523 1.00 73.75 322 GLY A CA 1
ATOM 2610 C C . GLY A 1 322 ? 4.216 15.342 24.852 1.00 73.75 322 GLY A C 1
ATOM 2611 O O . GLY A 1 322 ? 3.798 16.185 24.063 1.00 73.75 322 GLY A O 1
ATOM 2612 N N . LEU A 1 323 ? 3.512 14.241 25.154 1.00 66.31 323 LEU A N 1
ATOM 2613 C CA . LEU A 1 323 ? 2.163 13.953 24.639 1.00 66.31 323 LEU A CA 1
ATOM 2614 C C . LEU A 1 323 ? 1.057 14.604 25.478 1.00 66.31 323 LEU A C 1
ATOM 2616 O O . LEU A 1 323 ? -0.111 14.567 25.095 1.00 66.31 323 LEU A O 1
ATOM 2620 N N . TRP A 1 324 ? 1.409 15.195 26.619 1.00 59.06 324 TRP A N 1
ATOM 2621 C CA . TRP A 1 324 ? 0.484 15.944 27.455 1.00 59.06 324 TRP A CA 1
ATOM 2622 C C . TRP A 1 324 ? 0.738 17.443 27.298 1.00 59.06 324 TRP A C 1
ATOM 2624 O O . TRP A 1 324 ? 1.738 17.977 27.768 1.00 59.06 324 TRP A O 1
ATOM 2634 N N . SER A 1 325 ? -0.175 18.128 26.613 1.00 59.44 325 SER A N 1
ATOM 2635 C CA . SER A 1 325 ? -0.258 19.589 26.596 1.00 59.44 325 SER A CA 1
ATOM 2636 C C . SER A 1 325 ? -1.724 19.989 26.748 1.00 59.44 325 SER A C 1
ATOM 2638 O O . SER A 1 325 ? -2.595 19.492 26.035 1.00 59.44 325 SER A O 1
ATOM 2640 N N . LEU A 1 326 ? -2.012 20.839 27.737 1.00 50.81 326 LEU A N 1
ATOM 2641 C CA . LEU A 1 326 ? -3.361 21.345 27.989 1.00 50.81 326 LEU A CA 1
ATOM 2642 C C . LEU A 1 326 ? -3.823 22.199 26.791 1.00 50.81 326 LEU A C 1
ATOM 2644 O O . LEU A 1 326 ? -3.081 23.090 26.363 1.00 50.81 326 LEU A O 1
ATOM 2648 N N . PRO A 1 327 ? -5.032 21.978 26.242 1.00 42.44 327 PRO A N 1
ATOM 2649 C CA . PRO A 1 327 ? -5.589 22.847 25.216 1.00 42.44 327 PRO A CA 1
ATOM 2650 C C . PRO A 1 327 ? -5.931 24.206 25.836 1.00 42.44 327 PRO A C 1
ATOM 2652 O O . PRO A 1 327 ? -6.925 24.349 26.542 1.00 42.44 327 PRO A O 1
ATOM 2655 N N . GLY A 1 328 ? -5.091 25.204 25.564 1.00 48.62 328 GLY A N 1
ATOM 2656 C CA . GLY A 1 328 ? -5.293 26.587 25.991 1.00 48.62 328 GLY A CA 1
ATOM 2657 C C . GLY A 1 328 ? -4.444 26.965 27.201 1.00 48.62 328 GLY A C 1
ATOM 2658 O O . GLY A 1 328 ? -4.798 26.688 28.339 1.00 48.62 328 GLY A O 1
ATOM 2659 N N . GLY A 1 329 ? -3.330 27.647 26.945 1.00 37.69 329 GLY A N 1
ATOM 2660 C CA . GLY A 1 329 ? -2.514 28.243 27.997 1.00 37.69 329 GLY A CA 1
ATOM 2661 C C . GLY A 1 329 ? -1.074 28.424 27.560 1.00 37.69 329 GLY A C 1
ATOM 2662 O O . GLY A 1 329 ? -0.215 27.601 27.855 1.00 37.69 329 GLY A O 1
ATOM 2663 N N . LYS A 1 330 ? -0.802 29.535 26.871 1.00 46.16 330 LYS A N 1
ATOM 2664 C CA . LYS A 1 330 ? 0.481 30.211 27.054 1.00 46.16 330 LYS A CA 1
ATOM 2665 C C . LYS A 1 330 ? 0.522 30.583 28.529 1.00 46.16 330 LYS A C 1
ATOM 2667 O O . LYS A 1 330 ? -0.197 31.490 28.906 1.00 46.16 330 LYS A O 1
ATOM 2672 N N . ASP A 1 331 ? 1.204 29.767 29.310 1.00 38.59 331 ASP A N 1
ATOM 2673 C CA . ASP A 1 331 ? 1.869 30.090 30.568 1.00 38.59 331 ASP A CA 1
ATOM 2674 C C . ASP A 1 331 ? 2.483 28.780 31.042 1.00 38.59 331 ASP A C 1
ATOM 2676 O O . ASP A 1 331 ? 1.964 28.039 31.876 1.00 38.59 331 ASP A O 1
ATOM 2680 N N . THR A 1 332 ? 3.617 28.464 30.424 1.00 40.94 332 THR A N 1
ATOM 2681 C CA . THR A 1 332 ? 4.598 27.587 31.033 1.00 40.94 332 THR A CA 1
ATOM 2682 C C . THR A 1 332 ? 4.877 28.160 32.420 1.00 40.94 332 THR A C 1
ATOM 2684 O O . THR A 1 332 ? 5.509 29.208 32.532 1.00 40.94 332 THR A O 1
ATOM 2687 N N . ILE A 1 333 ? 4.431 27.489 33.485 1.00 42.31 333 ILE A N 1
ATOM 2688 C CA . ILE A 1 333 ? 5.062 27.653 34.797 1.00 42.31 333 ILE A CA 1
ATOM 2689 C C . ILE A 1 333 ? 6.443 27.014 34.650 1.00 42.31 333 ILE A C 1
ATOM 2691 O O . ILE A 1 333 ? 6.679 25.853 34.975 1.00 42.31 333 ILE A O 1
ATOM 2695 N N . THR A 1 334 ? 7.341 27.774 34.033 1.00 34.12 334 THR A N 1
ATOM 2696 C CA . THR A 1 334 ? 8.765 27.509 33.952 1.00 34.12 334 THR A CA 1
ATOM 2697 C C . THR A 1 334 ? 9.317 27.613 35.364 1.00 34.12 334 THR A C 1
ATOM 2699 O O . THR A 1 334 ? 9.647 28.701 35.826 1.00 34.12 334 THR A O 1
ATOM 2702 N N . PHE A 1 335 ? 9.474 26.482 36.042 1.00 39.59 335 PHE A N 1
ATOM 2703 C CA . PHE A 1 335 ? 10.659 26.307 36.873 1.00 39.59 335 PHE A CA 1
ATOM 2704 C C . PHE A 1 335 ? 11.773 25.831 35.946 1.00 39.59 335 PHE A C 1
ATOM 2706 O O . PHE A 1 335 ? 12.048 24.639 35.841 1.00 39.59 335 PHE A O 1
ATOM 2713 N N . SER A 1 336 ? 12.370 26.761 35.206 1.00 34.38 336 SER A N 1
ATOM 2714 C CA . SER A 1 336 ? 13.581 26.478 34.442 1.00 34.38 336 SER A CA 1
ATOM 2715 C C . SER A 1 336 ? 14.626 27.542 34.733 1.00 34.38 336 SER A C 1
ATOM 2717 O O . SER A 1 336 ? 14.436 28.722 34.439 1.00 34.38 336 SER A O 1
ATOM 2719 N N . ASP A 1 337 ? 15.710 27.057 35.337 1.00 32.69 337 ASP A N 1
ATOM 2720 C CA . ASP A 1 337 ? 17.004 27.706 35.499 1.00 32.69 337 ASP A CA 1
ATOM 2721 C C . ASP A 1 337 ? 17.481 28.325 34.169 1.00 32.69 337 ASP A C 1
ATOM 2723 O O . ASP A 1 337 ? 17.376 27.678 33.119 1.00 32.69 337 ASP A O 1
ATOM 2727 N N . PRO A 1 338 ? 18.023 29.554 34.167 1.00 40.22 338 PRO A N 1
ATOM 2728 C CA . PRO A 1 338 ? 18.311 30.275 32.940 1.00 40.22 338 PRO A CA 1
ATOM 2729 C C . PRO A 1 338 ? 19.761 30.063 32.505 1.00 40.22 338 PRO A C 1
ATOM 2731 O O . PRO A 1 338 ? 20.611 30.892 32.799 1.00 40.22 338 PRO A O 1
ATOM 2734 N N . THR A 1 339 ? 20.066 29.012 31.739 1.00 35.97 339 THR A N 1
ATOM 2735 C CA . THR A 1 339 ? 21.224 29.058 30.826 1.00 35.97 339 THR A CA 1
ATOM 2736 C C . THR A 1 339 ? 21.000 28.207 29.570 1.00 35.97 339 THR A C 1
ATOM 2738 O O . THR A 1 339 ? 20.883 26.991 29.649 1.00 35.97 339 THR A O 1
ATOM 2741 N N . LEU A 1 340 ? 21.039 28.888 28.414 1.00 35.22 340 LEU A N 1
ATOM 2742 C CA . LEU A 1 340 ? 21.347 28.438 27.039 1.00 35.22 340 LEU A CA 1
ATOM 2743 C C . LEU A 1 340 ? 20.237 28.602 25.972 1.00 35.22 340 LEU A C 1
ATOM 2745 O O . LEU A 1 340 ? 19.055 28.433 26.266 1.00 35.22 340 LEU A O 1
ATOM 2749 N N . PRO A 1 341 ? 20.608 29.001 24.730 1.00 36.81 341 PRO A N 1
ATOM 2750 C CA . PRO A 1 341 ? 19.707 29.672 23.803 1.00 36.81 341 PRO A CA 1
ATOM 2751 C C . PRO A 1 341 ? 18.994 28.744 22.810 1.00 36.81 341 PRO A C 1
ATOM 2753 O O . PRO A 1 341 ? 19.506 27.724 22.353 1.00 36.81 341 PRO A O 1
ATOM 2756 N N . VAL A 1 342 ? 17.795 29.205 22.461 1.00 39.97 342 VAL A N 1
ATOM 2757 C CA . VAL A 1 342 ? 16.802 28.674 21.526 1.00 39.97 342 VAL A CA 1
ATOM 2758 C C . VAL A 1 342 ? 17.382 28.439 20.126 1.00 39.97 342 VAL A C 1
ATOM 2760 O O . VAL A 1 342 ? 17.859 29.378 19.490 1.00 39.97 342 VAL A O 1
ATOM 2763 N N . LEU A 1 343 ? 17.242 27.213 19.602 1.00 33.94 343 LEU A N 1
ATOM 2764 C CA . LEU A 1 343 ? 17.328 26.942 18.164 1.00 33.94 343 LEU A CA 1
ATOM 2765 C C . LEU A 1 343 ? 15.927 26.672 17.601 1.00 33.94 343 LEU A C 1
ATOM 2767 O O . LEU A 1 343 ? 15.287 25.653 17.854 1.00 33.94 343 LEU A O 1
ATOM 2771 N N . GLN A 1 344 ? 15.473 27.649 16.831 1.00 36.03 344 GLN A N 1
ATOM 2772 C CA . GLN A 1 344 ? 14.263 27.690 16.027 1.00 36.03 344 GLN A CA 1
ATOM 2773 C C . GLN A 1 344 ? 14.264 26.542 15.001 1.00 36.03 344 GLN A C 1
ATOM 2775 O O . GLN A 1 344 ? 15.089 26.537 14.087 1.00 36.03 344 GLN A O 1
ATOM 2780 N N . ARG A 1 345 ? 13.341 25.574 15.121 1.00 31.50 345 ARG A N 1
ATOM 2781 C CA . ARG A 1 345 ? 13.112 24.561 14.076 1.00 31.50 345 ARG A CA 1
ATOM 2782 C C . ARG A 1 345 ? 11.819 24.848 13.322 1.00 31.50 345 ARG A C 1
ATOM 2784 O O . ARG A 1 345 ? 10.747 25.019 13.892 1.00 31.50 345 ARG A O 1
ATOM 2791 N N . SER A 1 346 ? 12.006 24.956 12.018 1.00 32.81 346 SER A N 1
ATOM 2792 C CA . SER A 1 346 ? 11.086 25.339 10.962 1.00 32.81 346 SER A CA 1
ATOM 2793 C C . SER A 1 346 ? 9.912 24.374 10.782 1.00 32.81 346 SER A C 1
ATOM 2795 O O . SER A 1 346 ? 10.042 23.155 10.865 1.00 32.81 346 SER A O 1
ATOM 2797 N N . ARG A 1 347 ? 8.758 24.980 10.496 1.00 35.38 347 ARG A N 1
ATOM 2798 C CA . ARG A 1 347 ? 7.471 24.379 10.135 1.00 35.38 347 ARG A CA 1
ATOM 2799 C C . ARG A 1 347 ? 7.549 23.863 8.689 1.00 35.38 347 ARG A C 1
ATOM 2801 O O . ARG A 1 347 ? 7.867 24.646 7.798 1.00 35.38 347 ARG A O 1
ATOM 2808 N N . SER A 1 348 ? 7.255 22.589 8.443 1.00 32.47 348 SER A N 1
ATOM 2809 C CA . SER A 1 348 ? 7.046 22.041 7.093 1.00 32.47 348 SER A CA 1
ATOM 2810 C C . SER A 1 348 ? 5.555 22.116 6.707 1.00 32.47 348 SER A C 1
ATOM 2812 O O . SER A 1 348 ? 4.708 21.886 7.573 1.00 32.47 348 SER A O 1
ATOM 2814 N N . PRO A 1 349 ? 5.193 22.447 5.449 1.00 42.34 349 PRO A N 1
ATOM 2815 C CA . PRO A 1 349 ? 3.798 22.488 5.014 1.00 42.34 349 PRO A CA 1
ATOM 2816 C C . PRO A 1 349 ? 3.301 21.128 4.502 1.00 42.34 349 PRO A C 1
ATOM 2818 O O . PRO A 1 349 ? 4.026 20.387 3.840 1.00 42.34 349 PRO A O 1
ATOM 2821 N N . LEU A 1 350 ? 2.033 20.848 4.806 1.00 31.92 350 LEU A N 1
ATOM 2822 C CA . LEU A 1 350 ? 1.221 19.745 4.290 1.00 31.92 350 LEU A CA 1
ATOM 2823 C C . LEU A 1 350 ? 1.012 19.862 2.770 1.00 31.92 350 LEU A C 1
ATOM 2825 O O . LEU A 1 350 ? 0.702 20.939 2.265 1.00 31.92 350 LEU A O 1
ATOM 2829 N N . LEU A 1 351 ? 1.148 18.733 2.069 1.00 33.19 351 LEU A N 1
ATOM 2830 C CA . LEU A 1 351 ? 0.813 18.564 0.655 1.00 33.19 351 LEU A CA 1
ATOM 2831 C C . LEU A 1 351 ? -0.711 18.513 0.480 1.00 33.19 351 LEU A C 1
ATOM 2833 O O . LEU A 1 351 ? -1.368 17.610 0.993 1.00 33.19 351 LEU A O 1
ATOM 2837 N N . THR A 1 352 ? -1.265 19.464 -0.267 1.00 31.19 352 THR A N 1
ATOM 2838 C CA . THR A 1 352 ? -2.638 19.428 -0.774 1.00 31.19 352 THR A CA 1
ATOM 2839 C C . THR A 1 352 ? -2.636 18.826 -2.179 1.00 31.19 352 THR A C 1
ATOM 2841 O O . THR A 1 352 ? -2.095 19.407 -3.117 1.00 31.19 352 THR A O 1
ATOM 2844 N N . PHE A 1 353 ? -3.239 17.646 -2.328 1.00 30.81 353 PHE A N 1
ATOM 2845 C CA . PHE A 1 353 ? -3.600 17.092 -3.632 1.00 30.81 353 PHE A CA 1
ATOM 2846 C C . PHE A 1 353 ? -4.799 17.873 -4.180 1.00 30.81 353 PHE A C 1
ATOM 2848 O O . PHE A 1 353 ? -5.846 17.940 -3.540 1.00 30.81 353 PHE A O 1
ATOM 2855 N N . THR A 1 354 ? -4.651 18.462 -5.364 1.00 34.41 354 THR A N 1
ATOM 2856 C CA . THR A 1 354 ? -5.769 19.001 -6.144 1.00 34.41 354 THR A CA 1
ATOM 2857 C C . THR A 1 354 ? -5.703 18.407 -7.540 1.00 34.41 354 THR A C 1
ATOM 2859 O O . THR A 1 354 ? -4.803 18.751 -8.307 1.00 34.41 354 THR A O 1
ATOM 2862 N N . ASP A 1 355 ? -6.659 17.535 -7.849 1.00 30.75 355 ASP A N 1
ATOM 2863 C CA . ASP A 1 355 ? -6.948 17.060 -9.199 1.00 30.75 355 ASP A CA 1
ATOM 2864 C C . ASP A 1 355 ? -7.654 18.170 -9.988 1.00 30.75 355 ASP A C 1
ATOM 2866 O O . ASP A 1 355 ? -8.671 18.718 -9.555 1.00 30.75 355 ASP A O 1
ATOM 2870 N N . LYS A 1 356 ? -7.126 18.501 -11.168 1.00 31.95 356 LYS A N 1
ATOM 2871 C CA . LYS A 1 356 ? -7.844 19.252 -12.205 1.00 31.95 356 LYS A CA 1
ATOM 2872 C C . LYS A 1 356 ? -7.679 18.525 -13.543 1.00 31.95 356 LYS A C 1
ATOM 2874 O O . LYS A 1 356 ? -6.542 18.245 -13.918 1.00 31.95 356 LYS A O 1
ATOM 2879 N N . PRO A 1 357 ? -8.763 18.272 -14.297 1.00 35.69 357 PRO A N 1
ATOM 2880 C CA . PRO A 1 357 ? -8.669 17.643 -15.608 1.00 35.69 357 PRO A CA 1
ATOM 2881 C C . PRO A 1 357 ? -8.241 18.666 -16.673 1.00 35.69 357 PRO A C 1
ATOM 2883 O O . PRO A 1 357 ? -8.823 19.747 -16.791 1.00 35.69 357 PRO A O 1
ATOM 2886 N N . GLN A 1 358 ? -7.224 18.318 -17.465 1.00 32.00 358 GLN A N 1
ATOM 2887 C CA . GLN A 1 358 ? -6.825 19.056 -18.664 1.00 32.00 358 GLN A CA 1
ATOM 2888 C C . GLN A 1 358 ? -7.806 18.765 -19.809 1.00 32.00 358 GLN A C 1
ATOM 2890 O O . GLN A 1 358 ? -7.972 17.619 -20.217 1.00 32.00 358 GLN A O 1
ATOM 2895 N N . LYS A 1 359 ? -8.435 19.816 -20.350 1.00 31.14 359 LYS A N 1
ATOM 2896 C CA . LYS A 1 359 ? -9.074 19.789 -21.672 1.00 31.14 359 LYS A CA 1
ATOM 2897 C C . LYS A 1 359 ? -8.000 20.022 -22.734 1.00 31.14 359 LYS A C 1
ATOM 2899 O O . LYS A 1 359 ? -7.377 21.079 -22.756 1.00 31.14 359 LYS A O 1
ATOM 2904 N N . THR A 1 360 ? -7.800 19.043 -23.603 1.00 30.09 360 THR A N 1
ATOM 2905 C CA . THR A 1 360 ? -7.043 19.153 -24.851 1.00 30.09 360 THR A CA 1
ATOM 2906 C C . THR A 1 360 ? -7.940 19.766 -25.929 1.00 30.09 360 THR A C 1
ATOM 2908 O O . THR A 1 360 ? -8.888 19.137 -26.388 1.00 30.09 360 THR A O 1
ATOM 2911 N N . GLU A 1 361 ? -7.655 21.006 -26.333 1.00 30.28 361 GLU A N 1
ATOM 2912 C CA . GLU A 1 361 ? -8.193 21.583 -27.569 1.00 30.28 361 GLU A CA 1
ATOM 2913 C C . GLU A 1 361 ? -7.316 21.156 -28.751 1.00 30.28 361 GLU A C 1
ATOM 2915 O O . GLU A 1 361 ? -6.124 21.453 -28.808 1.00 30.28 361 GLU A O 1
ATOM 2920 N N . VAL A 1 362 ? -7.930 20.451 -29.700 1.00 32.78 362 VAL A N 1
ATOM 2921 C CA . VAL A 1 362 ? -7.371 20.139 -31.016 1.00 32.78 362 VAL A CA 1
ATOM 2922 C C . VAL A 1 362 ? -7.696 21.312 -31.941 1.00 32.78 362 VAL A C 1
ATOM 2924 O O . VAL A 1 362 ? -8.864 21.545 -32.249 1.00 32.78 362 VAL A O 1
ATOM 2927 N N . LYS A 1 363 ? -6.679 22.048 -32.400 1.00 31.48 363 LYS A N 1
ATOM 2928 C CA . LYS A 1 363 ? -6.797 22.939 -33.562 1.00 31.48 363 LYS A CA 1
ATOM 2929 C C . LYS A 1 363 ? -6.255 22.214 -34.787 1.00 31.48 363 LYS A C 1
ATOM 2931 O O . LYS A 1 363 ? -5.069 21.907 -34.849 1.00 31.48 363 LYS A O 1
ATOM 2936 N N . GLY A 1 364 ? -7.147 21.925 -35.729 1.00 31.61 364 GLY A N 1
ATOM 2937 C CA . GLY A 1 364 ? -6.787 21.559 -37.091 1.00 31.61 364 GLY A CA 1
ATOM 2938 C C . GLY A 1 364 ? -6.486 22.814 -37.903 1.00 31.61 364 GLY A C 1
ATOM 2939 O O . GLY A 1 364 ? -7.242 23.780 -37.844 1.00 31.61 364 GLY A O 1
ATOM 2940 N N . GLU A 1 365 ? -5.405 22.776 -38.673 1.00 33.84 365 GLU A N 1
ATOM 2941 C CA . GLU A 1 365 ? -5.164 23.705 -39.773 1.00 33.84 365 GLU A CA 1
ATOM 2942 C C . GLU A 1 365 ? -5.154 22.901 -41.076 1.00 33.84 365 GLU A C 1
ATOM 2944 O O . GLU A 1 365 ? -4.274 22.083 -41.339 1.00 33.84 365 GLU A O 1
ATOM 2949 N N . HIS A 1 366 ? -6.211 23.112 -41.858 1.00 35.94 366 HIS A N 1
ATOM 2950 C CA . HIS A 1 366 ? -6.269 22.861 -43.290 1.00 35.94 366 HIS A CA 1
ATOM 2951 C C . HIS A 1 366 ? -5.788 24.129 -44.003 1.00 35.94 366 HIS A C 1
ATOM 2953 O O . HIS A 1 366 ? -6.398 25.172 -43.784 1.00 35.94 366 HIS A O 1
ATOM 2959 N N . GLN A 1 367 ? -4.800 24.027 -44.901 1.00 34.84 367 GLN A N 1
ATOM 2960 C CA . GLN A 1 367 ? -4.701 24.884 -46.096 1.00 34.84 367 GLN A CA 1
ATOM 2961 C C . GLN A 1 367 ? -3.757 24.237 -47.138 1.00 34.84 367 GLN A C 1
ATOM 2963 O O . GLN A 1 367 ? -2.632 23.884 -46.800 1.00 34.84 367 GLN A O 1
ATOM 2968 N N . GLU A 1 368 ? -4.314 23.696 -48.234 1.00 38.91 368 GLU A N 1
ATOM 2969 C CA . GLU A 1 368 ? -4.228 24.184 -49.642 1.00 38.91 368 GLU A CA 1
ATOM 2970 C C . GLU A 1 368 ? -2.821 24.034 -50.258 1.00 38.91 368 GLU A C 1
ATOM 2972 O O . GLU A 1 368 ? -1.857 24.608 -49.778 1.00 38.91 368 GLU A O 1
ATOM 2977 N N . ARG A 1 369 ? -2.598 23.091 -51.188 1.00 36.47 369 ARG A N 1
ATOM 2978 C CA . ARG A 1 369 ? -2.801 23.224 -52.651 1.00 36.47 369 ARG A CA 1
ATOM 2979 C C . ARG A 1 369 ? -2.193 24.507 -53.232 1.00 36.47 369 ARG A C 1
ATOM 2981 O O . ARG A 1 369 ? -2.889 25.508 -53.317 1.00 36.47 369 ARG A O 1
ATOM 2988 N N . GLU A 1 370 ? -0.962 24.388 -53.724 1.00 38.78 370 GLU A N 1
ATOM 2989 C CA . GLU A 1 370 ? -0.561 24.636 -55.122 1.00 38.78 370 GLU A CA 1
ATOM 2990 C C . GLU A 1 370 ? 0.705 23.836 -55.448 1.00 38.78 370 GLU A C 1
ATOM 2992 O O . GLU A 1 370 ? 1.581 23.728 -54.557 1.00 38.78 370 GLU A O 1
#

Organism: NCBI:txid48426

Sequence (370 aa):
QYLVCKRKLESKKEALLILSKELDTCQQERDQYKLMANQLRERHQSLKKKYRELIDGDPSLPPEKRKQANLAQLLSEAQDRNKHLGEDIRELQQRLGEVQGDNKLLRMTIAKQRLGDDEVGARHFAAHEREDLVQQLEKAREQIETLRYDLQAALDELQDVKEERSFYQDKSDRLNQELNHVLGGHENRIIDVDALCMENRYLQERLKQLQEEVNLLKSSITKYKNALERRKNSKTHSRSSSSALTGVLSAKQVQELLSEDHGCSLPATPQSISDLKSLATALLETIHEKNMVIQHQRQTNKILGNRVAELEKKLRTLEIAGLWSLPGGKDTITFSDPTLPVLQRSRSPLLTFTDKPQKTEVKGEHQERE

InterPro domains:
  IPR019179 Coiled-coil domain-containing protein 149 [PF09789] (6-318)
  IPR019179 Coiled-coil domain-containing protein 149 [PTHR21682] (1-368)

pLDDT: mean 76.57, std 21.93, range [30.09, 98.62]

Secondary structure (DSSP, 8-state):
-HHHHHHHHHHHHHHHHHHHHHHHHHHHHHHHHHHHHHHHHHHHHHHHHHHHHHHH--TTS-HHHHHHHHHHHHHHHHHHHHHHHHHHHHHHHHHHHHHHHHHHHHHHHHHHHHH-STT-------HHHHHHHHHHHHHHHHHHHHHHHHHHHHHHHHHHHHHHHHHHHHHHHHHHHHHHHHTT--TT----HHHHHHHHHHHHHHHHHHHHHHHHHHHHHHHHHHHHHHHHHHGGG------S--S---HHHHHHHHH--S-------HHHHHHHHHHHHHHHHHHHHHHHHHHHHHHHHHHHHHHHHHHHHHHHHHHHTT----SS-----------------PPPPPP-----PPP-----------

Radius of gyration: 54.0 Å; chains: 1; bounding box: 108×79×153 Å

Foldseek 3Di:
DVVVVVVVVVVVVVVVVVVVVVVVVVVVVVVVVVVVVVVVVVVVVVVVVVVCCVQCPDVPDDNVVRVVVVVVVVVVVVVVVVVVVVVVVVVVVVVVVVVVVVVVVVVVVVVCVVQPPPPDNDPDPDVVVVVVVVVVVVVVVVVVVVVVVVVVVVVVVVVVVVVVVVVVVVVVVVVVVVVCVVVPDDVPDDPPVVVVVVVVVVVVVVVVVVVVVVVVVVVVVVVVVVVVVVVVVVVVPDDDDDDDDPDDQDPVNVVVVVPPPDPDPPPPDPVVVVVVVVVVVVVVVVVVVVVVVVVVVVVVVVVVVVVVVVVVVVVVVCVVVVVDDDDDDPDPPDPDDDDDDDDDDDDDDDDDDDDDDDDDDDDDDDDDDD